Protein AF-A0A9D9I3M5-F1 (afdb_monomer)

InterPro domains:
  IPR011467 Protein of unknown function DUF1573 [PF07610] (240-320)
  IPR013783 Immunoglobulin-like fold [G3DSA:2.60.40.10] (225-325)

Radius of gyration: 21.89 Å; Cα contacts (8 Å, |Δi|>4): 606; chains: 1; bounding box: 49×35×59 Å

Secondary structure (DSSP, 8-state):
--EEEES--HHHHHHHHHHHT--EEEEEE-TT--HHHHIIIIIGGGTTS--EEEEEETTSTTTTHHHHHHT---S-EEEEE-TTS-EEEEEES-SHHHHHHHHHHH-TT--S---TTTTHHHH----TTSS-HHHHHHHHHHHHH-SSS-HHHHHHHHHHHHHHH--HHHHHHHHHHHTTTS-HHHHHHHHHHHHHHHHTSSS-HHHHHHHHHHHHHHHTGGG---SEEEEEEES-SEE-TT-EEEEEEEEEE-SSS-EEEEEEEES-TTEEESSTT-----EE-TT-EEEEEEEEE--SSSEEEEEEEEEESSSS-EEEEEEEEEE--

Nearest PDB structures (foldseek):
  7s64-assembly1_A  TM=7.547E-01  e=1.152E-03  Xenopus laevis
  3s3j-assembly1_A  TM=7.053E-01  e=6.829E-02  Homo sapiens
  2q3z-assembly1_A  TM=6.304E-01  e=5.733E-02  Homo sapiens
  6a8p-assembly2_B  TM=5.711E-01  e=5.102E-02  Homo sapiens
  6a8p-assembly3_C  TM=5.949E-01  e=1.089E-01  Homo sapiens

Structure (mmCIF, N/CA/C/O backbone):
data_AF-A0A9D9I3M5-F1
#
_entry.id   AF-A0A9D9I3M5-F1
#
loop_
_atom_site.group_PDB
_atom_site.id
_atom_site.type_symbol
_atom_site.label_atom_id
_atom_site.label_alt_id
_atom_site.label_comp_id
_atom_site.label_asym_id
_atom_site.label_entity_id
_atom_site.label_seq_id
_atom_site.pdbx_PDB_ins_code
_atom_site.Cartn_x
_atom_site.Cartn_y
_atom_site.Cartn_z
_atom_site.occupancy
_atom_site.B_iso_or_equiv
_atom_site.auth_seq_id
_atom_site.auth_comp_id
_atom_site.auth_asym_id
_atom_site.auth_atom_id
_atom_site.pdbx_PDB_model_num
ATOM 1 N N . MET A 1 1 ? -22.581 6.670 22.078 1.00 60.66 1 MET A N 1
ATOM 2 C CA . MET A 1 1 ? -23.106 7.119 20.772 1.00 60.66 1 MET A CA 1
ATOM 3 C C . MET A 1 1 ? -22.017 6.862 19.749 1.00 60.66 1 MET A C 1
ATOM 5 O O . MET A 1 1 ? -20.891 7.259 20.017 1.00 60.66 1 MET A O 1
ATOM 9 N N . ASN A 1 2 ? -22.321 6.156 18.657 1.00 76.88 2 ASN A N 1
ATOM 10 C CA . ASN A 1 2 ? -21.352 5.935 17.582 1.00 76.88 2 ASN A CA 1
ATOM 11 C C . ASN A 1 2 ? -21.178 7.221 16.783 1.00 76.88 2 ASN A C 1
ATOM 13 O O . ASN A 1 2 ? -22.159 7.878 16.436 1.00 76.88 2 ASN A O 1
ATOM 17 N N . VAL A 1 3 ? -19.929 7.583 16.515 1.00 82.00 3 VAL A N 1
ATOM 18 C CA . VAL A 1 3 ? -19.597 8.828 15.825 1.00 82.00 3 VAL A CA 1
ATOM 19 C C . VAL A 1 3 ? -18.853 8.494 14.545 1.00 82.00 3 VAL A C 1
ATOM 21 O O . VAL A 1 3 ? -17.845 7.792 14.571 1.00 82.00 3 VAL A O 1
ATOM 24 N N . LEU A 1 4 ? -19.363 8.997 13.423 1.00 85.12 4 LEU A N 1
ATOM 25 C CA . LEU A 1 4 ? -18.771 8.783 12.110 1.00 85.12 4 LEU A CA 1
ATOM 26 C C . LEU A 1 4 ? -17.795 9.915 11.769 1.00 85.12 4 LEU A C 1
ATOM 28 O O . LEU A 1 4 ? -18.090 11.103 11.948 1.00 85.12 4 LEU A O 1
ATOM 32 N N . ARG A 1 5 ? -16.639 9.524 11.248 1.00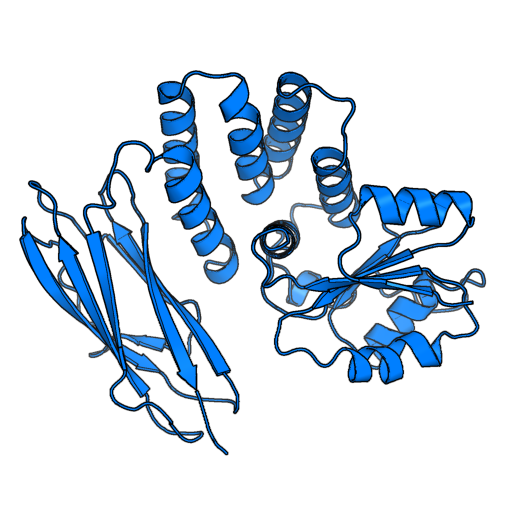 88.62 5 ARG A N 1
ATOM 33 C CA . ARG A 1 5 ? -15.573 10.371 10.719 1.00 88.62 5 ARG A CA 1
ATOM 34 C C . ARG A 1 5 ? -15.175 9.835 9.346 1.00 88.62 5 ARG A C 1
ATOM 36 O O . ARG A 1 5 ? -15.303 8.640 9.084 1.00 88.62 5 ARG A O 1
ATOM 43 N N . ASN A 1 6 ? -14.713 10.725 8.477 1.00 87.69 6 ASN A N 1
ATOM 44 C CA . ASN A 1 6 ? -14.194 10.361 7.164 1.00 87.69 6 ASN A CA 1
ATOM 45 C C . ASN A 1 6 ? -12.845 11.045 6.978 1.00 87.69 6 ASN A C 1
ATOM 47 O O . ASN A 1 6 ? -12.753 12.253 7.199 1.00 87.69 6 ASN A O 1
ATOM 51 N N . GLU A 1 7 ? -11.844 10.283 6.544 1.00 89.56 7 GLU A N 1
ATOM 52 C CA . GLU A 1 7 ? -10.525 10.786 6.144 1.00 89.56 7 GLU A CA 1
ATOM 53 C C . GLU A 1 7 ? -9.795 11.560 7.249 1.00 89.56 7 GLU A C 1
ATOM 55 O O . GLU A 1 7 ? -9.010 12.474 6.998 1.00 89.56 7 GLU A O 1
ATOM 60 N N . VAL A 1 8 ? -10.063 11.206 8.506 1.00 90.75 8 VAL A N 1
ATOM 61 C CA . VAL A 1 8 ? -9.373 11.803 9.644 1.00 90.75 8 VAL A CA 1
ATOM 62 C C . VAL A 1 8 ? -8.017 11.125 9.820 1.00 90.75 8 VAL A C 1
ATOM 64 O O . VAL A 1 8 ? -7.899 9.903 9.726 1.00 90.75 8 VAL A O 1
ATOM 67 N N . SER A 1 9 ? -6.975 11.913 10.097 1.00 89.06 9 SER A N 1
ATOM 68 C CA . SER A 1 9 ? -5.637 11.366 10.335 1.00 89.06 9 SER A CA 1
ATOM 69 C C . SER A 1 9 ? -5.608 10.467 11.574 1.00 89.06 9 SER A C 1
ATOM 71 O O . SER A 1 9 ? -6.326 10.700 12.548 1.00 89.06 9 SER A O 1
ATOM 73 N N . PHE A 1 10 ? -4.719 9.469 11.572 1.00 91.00 10 PHE A N 1
ATOM 74 C CA . PHE A 1 10 ? -4.537 8.564 12.713 1.00 91.00 10 PHE A CA 1
ATOM 75 C C . PHE A 1 10 ? -4.282 9.317 14.030 1.00 91.00 10 PHE A C 1
ATOM 77 O O . PHE A 1 10 ? -4.862 8.988 15.061 1.00 91.00 10 PHE A O 1
ATOM 84 N N . LYS A 1 11 ? -3.469 10.380 13.985 1.00 90.06 11 LYS A N 1
ATOM 85 C CA . LYS A 1 11 ? -3.196 11.228 15.150 1.00 90.06 11 LYS A CA 1
ATOM 86 C C . LYS A 1 11 ? -4.475 11.854 15.705 1.00 90.06 11 LYS A C 1
ATOM 88 O O . LYS A 1 11 ? -4.734 11.754 16.898 1.00 90.06 11 LYS A O 1
ATOM 93 N N . HIS A 1 12 ? -5.279 12.466 14.837 1.00 91.50 12 HIS A N 1
ATOM 94 C CA . HIS A 1 12 ? -6.468 13.194 15.266 1.00 91.50 12 HIS A CA 1
ATOM 95 C C . HIS A 1 12 ? -7.548 12.261 15.816 1.00 91.50 12 HIS A C 1
ATOM 97 O O . HIS A 1 12 ? -8.128 12.559 16.855 1.00 91.50 12 HIS A O 1
ATOM 103 N N . ILE A 1 13 ? -7.787 11.110 15.173 1.00 92.50 13 ILE A N 1
ATOM 104 C CA . ILE A 1 13 ? -8.774 10.150 15.684 1.00 92.50 13 ILE A CA 1
ATOM 105 C C . ILE A 1 13 ? -8.328 9.545 17.022 1.00 92.50 13 ILE A C 1
ATOM 107 O O . ILE A 1 13 ? -9.159 9.372 17.907 1.00 92.50 13 ILE A O 1
ATOM 111 N N . LYS A 1 14 ? -7.021 9.298 17.207 1.00 91.56 14 LYS A N 1
ATOM 112 C CA . LYS A 1 14 ? -6.452 8.827 18.478 1.00 91.56 14 LYS A CA 1
ATOM 113 C C . LYS A 1 14 ? -6.609 9.869 19.592 1.00 91.56 14 LYS A C 1
ATOM 115 O O . LYS A 1 14 ? -6.994 9.520 20.704 1.00 91.56 14 LYS A O 1
ATOM 120 N N . GLU A 1 15 ? -6.336 11.140 19.301 1.00 91.00 15 GLU A N 1
ATOM 121 C CA . GLU A 1 15 ? -6.531 12.249 20.247 1.00 91.00 15 GLU A CA 1
ATOM 122 C C . GLU A 1 15 ? -8.011 12.415 20.624 1.00 91.00 15 GLU A C 1
ATOM 124 O O . GLU A 1 15 ? -8.336 12.509 21.806 1.00 91.00 15 GLU A O 1
ATOM 129 N N . GLU A 1 16 ? -8.916 12.385 19.641 1.00 91.75 16 GLU A N 1
ATOM 130 C CA . GLU A 1 16 ? -10.363 12.463 19.873 1.00 91.75 16 GLU A CA 1
ATOM 131 C C . GLU A 1 16 ? -10.863 11.282 20.723 1.00 91.75 16 GLU A C 1
ATOM 133 O O . GLU A 1 16 ? -11.611 11.473 21.681 1.00 91.75 16 GLU A O 1
ATOM 138 N N . ALA A 1 17 ? -10.419 10.064 20.404 1.00 90.12 17 ALA A N 1
ATOM 139 C CA . ALA A 1 17 ? -10.756 8.850 21.140 1.00 90.12 17 ALA A CA 1
ATOM 140 C C . ALA A 1 17 ? -10.308 8.914 22.605 1.00 90.12 17 ALA A C 1
ATOM 142 O O . ALA A 1 17 ? -11.092 8.608 23.505 1.00 90.12 17 ALA A O 1
ATOM 143 N N . SER A 1 18 ? -9.077 9.378 22.837 1.00 89.25 18 SER A N 1
ATOM 144 C CA . SER A 1 18 ? -8.511 9.547 24.176 1.00 89.25 18 SER A CA 1
ATOM 145 C C . SER A 1 18 ? -9.294 10.578 24.997 1.00 89.25 18 SER A C 1
ATOM 147 O O . SER A 1 18 ? -9.664 10.299 26.136 1.00 89.25 18 SER A O 1
ATOM 149 N N . LEU A 1 19 ? -9.635 11.731 24.405 1.00 88.81 19 LEU A N 1
ATOM 150 C CA . LEU A 1 19 ? -10.455 12.763 25.057 1.00 88.81 19 LEU A CA 1
ATOM 151 C C . LEU A 1 19 ? -11.861 12.260 25.413 1.00 88.81 19 LEU A C 1
ATOM 153 O O . LEU A 1 19 ? -12.412 12.645 26.443 1.00 88.81 19 LEU A O 1
ATOM 157 N N . ASN A 1 20 ? -12.427 11.390 24.577 1.00 86.69 20 ASN A N 1
ATOM 158 C CA . ASN A 1 20 ? -13.759 10.823 24.773 1.00 86.69 20 ASN A CA 1
ATOM 159 C C . ASN A 1 20 ? -13.769 9.561 25.654 1.00 86.69 20 ASN A C 1
ATOM 161 O O . ASN A 1 20 ? -14.849 9.073 25.992 1.00 86.69 20 ASN A O 1
ATOM 165 N N . GLY A 1 21 ? -12.601 9.015 26.014 1.00 85.62 21 GLY A N 1
ATOM 166 C CA . GLY A 1 21 ? -12.484 7.755 26.753 1.00 85.62 21 GLY A CA 1
ATOM 167 C C . GLY A 1 21 ? -13.105 6.560 26.020 1.00 85.62 21 GLY A C 1
ATOM 168 O O . GLY A 1 21 ? -13.646 5.659 26.661 1.00 85.62 21 GLY A O 1
ATOM 169 N N . SER A 1 22 ? -13.082 6.565 24.686 1.00 85.94 22 SER A N 1
ATOM 170 C CA . SER A 1 22 ? -13.728 5.555 23.839 1.00 85.94 22 SER A CA 1
ATOM 171 C C . SER A 1 22 ? -12.721 4.878 22.919 1.00 85.94 22 SER A C 1
ATOM 173 O O . SER A 1 22 ? -11.845 5.555 22.389 1.00 85.94 22 SER A O 1
ATOM 175 N N . GLY A 1 23 ? -12.895 3.584 22.643 1.00 90.88 23 GLY A N 1
ATOM 176 C CA . GLY A 1 23 ? -12.178 2.926 21.548 1.00 90.88 23 GLY A CA 1
ATOM 177 C C . GLY A 1 23 ? -12.566 3.498 20.181 1.00 90.88 23 GLY A C 1
ATOM 178 O O . GLY A 1 23 ? -13.610 4.147 20.022 1.00 90.88 23 GLY A O 1
ATOM 179 N N . TYR A 1 24 ? -11.742 3.244 19.170 1.00 94.69 24 TYR A N 1
ATOM 180 C CA . TYR A 1 24 ? -11.963 3.740 17.811 1.00 94.69 24 TYR A CA 1
ATOM 181 C C . TYR A 1 24 ? -11.598 2.703 16.753 1.00 94.69 24 TYR A C 1
ATOM 183 O O . TYR A 1 24 ? -10.780 1.818 16.969 1.00 94.69 24 TYR A O 1
ATOM 191 N N . CYS A 1 25 ? -12.218 2.821 15.585 1.00 95.88 25 CYS A N 1
ATOM 192 C CA . CYS A 1 25 ? -11.990 1.966 14.433 1.00 95.88 25 CYS A CA 1
ATOM 193 C C . CYS A 1 25 ? -11.520 2.804 13.245 1.00 95.88 25 CYS A C 1
ATOM 195 O O . CYS A 1 25 ? -12.105 3.846 12.944 1.00 95.88 25 CYS A O 1
ATOM 197 N N . ILE A 1 26 ? -10.517 2.310 12.523 1.00 97.19 26 ILE A N 1
ATOM 198 C CA . ILE A 1 26 ? -10.165 2.782 11.182 1.00 97.19 26 ILE A CA 1
ATOM 199 C C . ILE A 1 26 ? -10.663 1.741 10.187 1.00 97.19 26 ILE A C 1
ATOM 201 O O . ILE A 1 26 ? -10.209 0.599 10.199 1.00 97.19 26 ILE A O 1
ATOM 205 N N . VAL A 1 27 ? -11.610 2.138 9.344 1.00 97.25 27 VAL A N 1
ATOM 206 C CA . VAL A 1 27 ? -12.227 1.294 8.322 1.00 97.25 27 VAL A CA 1
ATOM 207 C C . VAL A 1 27 ? -11.656 1.690 6.966 1.00 97.25 27 VAL A C 1
ATOM 209 O O . VAL A 1 27 ? -11.942 2.768 6.451 1.00 97.25 27 VAL A O 1
ATOM 212 N N . LEU A 1 28 ? -10.830 0.817 6.406 1.00 96.62 28 LEU A N 1
ATOM 213 C CA . LEU A 1 28 ? -10.182 0.983 5.114 1.00 96.62 28 LEU A CA 1
ATOM 214 C C . LEU A 1 28 ? -11.102 0.464 4.010 1.00 96.62 28 LEU A C 1
ATOM 216 O O . LEU A 1 28 ? -11.479 -0.709 4.030 1.00 96.62 28 LEU A O 1
ATOM 220 N N . VAL A 1 29 ? -11.449 1.326 3.058 1.00 95.06 29 VAL A N 1
ATOM 221 C CA . VAL A 1 29 ? -12.371 1.037 1.945 1.00 95.06 29 VAL A CA 1
ATOM 222 C C . VAL A 1 29 ? -11.773 1.491 0.616 1.00 95.06 29 VAL A C 1
ATOM 224 O O . VAL A 1 29 ? -10.937 2.389 0.602 1.00 95.06 29 VAL A O 1
ATOM 227 N N . ASP A 1 30 ? -12.174 0.875 -0.491 1.00 90.50 30 ASP A N 1
ATOM 228 C CA . ASP A 1 30 ? -11.840 1.348 -1.843 1.00 90.50 30 ASP A CA 1
ATOM 229 C C . ASP A 1 30 ? -12.938 2.276 -2.404 1.00 90.50 30 ASP A C 1
ATOM 231 O O . ASP A 1 30 ? -13.968 2.495 -1.756 1.00 90.50 30 ASP A O 1
ATOM 235 N N . ASP A 1 31 ? -12.699 2.865 -3.580 1.00 85.06 31 ASP A N 1
ATOM 236 C CA . ASP A 1 31 ? -13.630 3.783 -4.257 1.00 85.06 31 ASP A CA 1
ATOM 237 C C . ASP A 1 31 ? -14.979 3.132 -4.608 1.00 85.06 31 ASP A C 1
ATOM 239 O O . ASP A 1 31 ? -15.998 3.825 -4.698 1.00 85.06 31 ASP A O 1
ATOM 243 N N . ASP A 1 32 ? -14.992 1.816 -4.820 1.00 83.69 32 ASP A N 1
ATOM 244 C CA . ASP A 1 32 ? -16.162 1.067 -5.277 1.00 83.69 32 ASP A CA 1
ATOM 245 C C . ASP A 1 32 ? -16.971 0.473 -4.105 1.00 83.69 32 ASP A C 1
ATOM 247 O O . ASP A 1 32 ? -18.058 -0.084 -4.302 1.00 83.69 32 ASP A O 1
ATOM 251 N N . TYR A 1 33 ? -16.481 0.607 -2.870 1.00 86.19 33 TYR A N 1
ATOM 252 C CA . TYR A 1 33 ? -17.089 -0.007 -1.700 1.00 86.19 33 TYR A CA 1
ATOM 253 C C . TYR A 1 33 ? -18.302 0.771 -1.158 1.00 86.19 33 TYR A C 1
ATOM 255 O O . TYR A 1 33 ? -18.235 1.957 -0.821 1.00 86.19 33 TYR A O 1
ATOM 263 N N . ASP A 1 34 ? -19.425 0.071 -0.965 1.00 87.62 34 ASP A N 1
ATOM 264 C CA . ASP A 1 34 ? -20.637 0.652 -0.382 1.00 87.62 34 ASP A CA 1
ATOM 265 C C . ASP A 1 34 ? -20.509 0.847 1.144 1.00 87.62 34 ASP A C 1
ATOM 267 O O . ASP A 1 34 ? -20.719 -0.057 1.960 1.00 87.62 34 ASP A O 1
ATOM 271 N N . ILE A 1 35 ? -20.220 2.085 1.547 1.00 89.88 35 ILE A N 1
ATOM 272 C CA . ILE A 1 35 ? -20.139 2.491 2.957 1.00 89.88 35 ILE A CA 1
ATOM 273 C C . ILE A 1 35 ? -21.475 2.281 3.695 1.00 89.88 35 ILE A C 1
ATOM 275 O O . ILE A 1 35 ? -21.472 1.976 4.891 1.00 89.88 35 ILE A O 1
ATOM 279 N N . GLN A 1 36 ? -22.625 2.434 3.026 1.00 90.19 36 GLN A N 1
ATOM 280 C CA . GLN A 1 36 ? -23.934 2.228 3.662 1.00 90.19 36 GLN A CA 1
ATOM 281 C C . GLN A 1 36 ? -24.164 0.752 3.974 1.00 90.19 36 GLN A C 1
ATOM 283 O O . GLN A 1 36 ? -24.679 0.416 5.044 1.00 90.19 36 GLN A O 1
ATOM 288 N N . TYR A 1 37 ? -23.697 -0.136 3.096 1.00 90.69 37 TYR A N 1
ATOM 289 C CA . TYR A 1 37 ? -23.695 -1.565 3.370 1.00 90.69 37 TYR A CA 1
ATOM 290 C C . TYR A 1 37 ? -22.909 -1.882 4.650 1.00 90.69 37 TYR A C 1
ATOM 292 O O . TYR A 1 37 ? -23.446 -2.536 5.545 1.00 90.69 37 TYR A O 1
ATOM 300 N N . TYR A 1 38 ? -21.695 -1.347 4.811 1.00 93.44 38 TYR A N 1
ATOM 301 C CA . TYR A 1 38 ? -20.908 -1.555 6.035 1.00 93.44 38 TYR A CA 1
ATOM 302 C C . TYR A 1 38 ? -21.595 -1.006 7.285 1.00 93.44 38 TYR A C 1
ATOM 304 O O . TYR A 1 38 ? -21.653 -1.702 8.301 1.00 93.44 38 TYR A O 1
ATOM 312 N N . LYS A 1 39 ? -22.161 0.206 7.216 1.00 92.31 39 LYS A N 1
ATOM 313 C CA . LYS A 1 39 ? -22.920 0.800 8.330 1.00 92.31 39 LYS A CA 1
ATOM 314 C C . LYS A 1 39 ? -24.042 -0.124 8.796 1.00 92.31 39 LYS A C 1
ATOM 316 O O . LYS A 1 39 ? -24.042 -0.526 9.957 1.00 92.31 39 LYS A O 1
ATOM 321 N N . SER A 1 40 ? -24.887 -0.572 7.867 1.00 91.12 40 SER A N 1
ATOM 322 C CA . SER A 1 40 ? -26.017 -1.459 8.174 1.00 91.12 40 SER A CA 1
ATOM 323 C C . SER A 1 40 ? -25.597 -2.827 8.724 1.00 91.12 40 SER A C 1
ATOM 325 O O . SER A 1 40 ? -26.300 -3.438 9.532 1.00 91.12 40 SER A O 1
ATOM 327 N N . LYS A 1 41 ? -24.448 -3.352 8.279 1.00 90.69 41 LYS A N 1
ATOM 328 C CA . LYS A 1 41 ? -23.976 -4.684 8.672 1.00 90.69 41 LYS A CA 1
ATOM 329 C C . LYS A 1 41 ? -23.211 -4.688 9.983 1.00 90.69 41 LYS A C 1
ATOM 331 O O . LYS A 1 41 ? -23.297 -5.693 10.687 1.00 90.69 41 LYS A O 1
ATOM 336 N N . ILE A 1 42 ? -22.482 -3.615 10.281 1.00 91.00 42 ILE A N 1
ATOM 337 C CA . ILE A 1 42 ? -21.533 -3.550 11.393 1.00 91.00 42 ILE A CA 1
ATOM 338 C C . ILE A 1 42 ? -21.936 -2.476 12.400 1.00 91.00 42 ILE A C 1
ATOM 340 O O . ILE A 1 42 ? -22.160 -2.798 13.561 1.00 91.00 42 ILE A O 1
ATOM 344 N N . ILE A 1 43 ? -22.034 -1.214 11.984 1.00 91.19 43 ILE A N 1
ATOM 345 C CA . ILE A 1 43 ? -22.167 -0.081 12.915 1.00 91.19 43 ILE A CA 1
ATOM 346 C C . ILE A 1 43 ? -23.537 -0.081 13.596 1.00 91.19 43 ILE A C 1
ATOM 348 O O . ILE A 1 43 ? -23.599 0.008 14.822 1.00 91.19 43 ILE A O 1
ATOM 352 N N . ASP A 1 44 ? -24.612 -0.260 12.830 1.00 89.50 44 ASP A N 1
ATOM 353 C CA . ASP A 1 44 ? -25.989 -0.213 13.344 1.00 89.50 44 ASP A CA 1
ATOM 354 C C . ASP A 1 44 ? -26.271 -1.389 14.294 1.00 89.50 44 ASP A C 1
ATOM 356 O O . ASP A 1 44 ? -26.990 -1.271 15.283 1.00 89.50 44 ASP A O 1
ATOM 360 N N . LYS A 1 45 ? -25.621 -2.536 14.063 1.00 84.50 45 LYS A N 1
ATOM 361 C CA . LYS A 1 45 ? -25.689 -3.686 14.981 1.00 84.50 45 LYS A CA 1
ATOM 362 C C . LYS A 1 45 ? -24.953 -3.455 16.299 1.00 84.50 45 LYS A C 1
ATOM 364 O O . LYS A 1 45 ? -25.181 -4.185 17.257 1.00 84.50 45 LYS A O 1
ATOM 369 N N . ASN A 1 46 ? -24.079 -2.454 16.344 1.00 80.06 46 ASN A N 1
ATOM 370 C CA . ASN A 1 46 ? -23.216 -2.135 17.471 1.00 80.06 46 ASN A CA 1
ATOM 371 C C . ASN A 1 46 ? -23.555 -0.776 18.110 1.00 80.06 46 ASN A C 1
ATOM 373 O O . ASN A 1 46 ? -22.716 -0.194 18.794 1.00 80.06 46 ASN A O 1
ATOM 377 N N . GLU A 1 47 ? -24.777 -0.256 17.940 1.00 78.69 47 GLU A N 1
ATOM 378 C CA . GLU A 1 47 ? -25.213 1.019 18.546 1.00 78.69 47 GLU A CA 1
ATOM 379 C C . GLU A 1 47 ? -25.041 1.072 20.075 1.00 78.69 47 GLU A C 1
ATOM 381 O O . GLU A 1 47 ? -24.800 2.142 20.643 1.00 78.69 47 GLU A O 1
ATOM 386 N N . GLY A 1 48 ? -25.120 -0.084 20.744 1.00 75.88 48 GLY A N 1
ATOM 387 C CA . GLY A 1 48 ? -24.945 -0.215 22.192 1.00 75.88 48 GLY A CA 1
ATOM 388 C C . GLY A 1 48 ? -23.497 -0.133 22.693 1.00 75.88 48 GLY A C 1
ATOM 389 O O . GLY A 1 48 ? -23.300 -0.030 23.902 1.00 75.88 48 GLY A O 1
ATOM 390 N N . ASN A 1 49 ? -22.498 -0.161 21.804 1.00 80.06 49 ASN A N 1
ATOM 391 C CA . ASN A 1 49 ? -21.073 -0.106 22.144 1.00 80.06 49 ASN A CA 1
ATOM 392 C C . ASN A 1 49 ? -20.466 1.195 21.581 1.00 80.06 49 ASN A C 1
ATOM 394 O O . ASN A 1 49 ? -20.137 1.237 20.398 1.00 80.06 49 ASN A O 1
ATOM 398 N N . PRO A 1 50 ? -20.340 2.273 22.383 1.00 80.94 50 PRO A N 1
ATOM 399 C CA . PRO A 1 50 ? -19.817 3.551 21.903 1.00 80.94 50 PRO A CA 1
ATOM 400 C C . PRO A 1 50 ? -18.405 3.428 21.314 1.00 80.94 50 PRO A C 1
ATOM 402 O O . PRO A 1 50 ? -17.464 3.096 22.030 1.00 80.94 50 PRO A O 1
ATOM 405 N N . CYS A 1 51 ? -18.261 3.744 20.028 1.00 89.62 51 CYS A N 1
ATOM 406 C CA . CYS A 1 51 ? -16.985 3.735 19.318 1.00 89.62 51 CYS A CA 1
ATOM 407 C C . CYS A 1 51 ? -16.931 4.864 18.272 1.00 89.62 51 CYS A C 1
ATOM 409 O O . CYS A 1 51 ? -17.954 5.234 17.678 1.00 89.62 51 CYS A O 1
ATOM 411 N N . LEU A 1 52 ? -15.740 5.424 18.044 1.00 93.56 52 LEU A N 1
ATOM 412 C CA . LEU A 1 52 ? -15.497 6.332 16.919 1.00 93.56 52 LEU A CA 1
ATOM 413 C C . LEU A 1 52 ? -15.157 5.516 15.667 1.00 93.56 52 LEU A C 1
ATOM 415 O O . LEU A 1 52 ? -14.282 4.660 15.711 1.00 93.56 52 LEU A O 1
ATOM 419 N N . TRP A 1 53 ? -15.799 5.799 14.538 1.00 95.00 53 TRP A N 1
ATOM 420 C CA . TRP A 1 53 ? -15.563 5.094 13.276 1.00 95.00 53 TRP A CA 1
ATOM 421 C C . TRP A 1 53 ? -15.001 6.058 12.240 1.00 95.00 53 TRP A C 1
ATOM 423 O O . TRP A 1 53 ? -15.697 6.980 11.820 1.00 95.00 53 TRP A O 1
ATOM 433 N N . ASN A 1 54 ? -13.763 5.836 11.811 1.00 96.12 54 ASN A N 1
ATOM 434 C CA . ASN A 1 54 ? -13.094 6.625 10.787 1.00 96.12 54 ASN A CA 1
ATOM 435 C C . ASN A 1 54 ? -12.980 5.830 9.486 1.00 96.12 54 ASN A C 1
ATOM 437 O O . ASN A 1 54 ? -12.211 4.875 9.416 1.00 96.12 54 ASN A O 1
ATOM 441 N N . PHE A 1 55 ? -13.731 6.224 8.460 1.00 96.81 55 PHE A N 1
ATOM 442 C CA . PHE A 1 55 ? -13.616 5.637 7.127 1.00 96.81 55 PHE A CA 1
ATOM 443 C C . PHE A 1 55 ? -12.488 6.314 6.353 1.00 96.81 55 PHE A C 1
ATOM 445 O O . PHE A 1 55 ? -12.450 7.540 6.260 1.00 96.81 55 PHE A O 1
ATOM 452 N N . VAL A 1 56 ? -11.583 5.514 5.799 1.00 96.00 56 VAL A N 1
ATOM 453 C CA . VAL A 1 56 ? -10.426 5.971 5.028 1.00 96.00 56 VAL A CA 1
ATOM 454 C C . VAL A 1 56 ? -10.440 5.267 3.683 1.00 96.00 56 VAL A C 1
ATOM 456 O O . VAL A 1 56 ? -10.379 4.038 3.612 1.00 96.00 56 VAL A O 1
ATOM 459 N N . ASN A 1 57 ? -10.513 6.050 2.615 1.00 93.38 57 ASN A N 1
ATOM 460 C CA . ASN A 1 57 ? -10.441 5.535 1.265 1.00 93.38 57 ASN A CA 1
ATOM 461 C C . ASN A 1 57 ? -8.977 5.294 0.873 1.00 93.38 57 ASN A C 1
ATOM 463 O O . ASN A 1 57 ? -8.183 6.233 0.785 1.00 93.38 57 ASN A O 1
ATOM 467 N N . VAL A 1 58 ? -8.627 4.031 0.630 1.00 92.00 58 VAL A N 1
ATOM 468 C CA . VAL A 1 58 ? -7.258 3.587 0.338 1.00 92.00 58 VAL A CA 1
ATOM 469 C C . VAL A 1 58 ? -6.873 3.669 -1.143 1.00 92.00 58 VAL A C 1
ATOM 471 O O . VAL A 1 58 ? -5.732 3.357 -1.484 1.00 92.00 58 VAL A O 1
ATOM 474 N N . ASP A 1 59 ? -7.778 4.093 -2.026 1.00 88.31 59 ASP A N 1
ATOM 475 C CA . ASP A 1 59 ? -7.454 4.431 -3.421 1.00 88.31 59 ASP A CA 1
ATOM 476 C C . ASP A 1 59 ? -6.956 5.870 -3.574 1.00 88.31 59 ASP A C 1
ATOM 478 O O . ASP A 1 59 ? -6.340 6.221 -4.584 1.00 88.31 59 ASP A O 1
ATOM 482 N N . ARG A 1 60 ? -7.141 6.701 -2.543 1.00 86.62 60 ARG A N 1
ATOM 483 C CA . ARG A 1 60 ? -6.580 8.050 -2.520 1.00 86.62 60 ARG A CA 1
ATOM 484 C C . ARG A 1 60 ? -5.057 8.017 -2.348 1.00 86.62 60 ARG A C 1
ATOM 486 O O . ARG A 1 60 ? -4.568 7.308 -1.460 1.00 86.62 60 ARG A O 1
ATOM 493 N N . PRO A 1 61 ? -4.288 8.807 -3.126 1.00 83.19 61 PRO A N 1
ATOM 494 C CA . PRO A 1 61 ? -2.825 8.804 -3.062 1.00 83.19 61 PRO A CA 1
ATOM 495 C C . PRO A 1 61 ? -2.243 9.017 -1.657 1.00 83.19 61 PRO A C 1
ATOM 497 O O . PRO A 1 61 ? -1.234 8.406 -1.310 1.00 83.19 61 PRO A O 1
ATOM 500 N N . GLU A 1 62 ? -2.877 9.849 -0.832 1.00 85.38 62 GLU A N 1
ATOM 501 C CA . GLU A 1 62 ? -2.464 10.148 0.544 1.00 85.38 62 GLU A CA 1
ATOM 502 C C . GLU A 1 62 ? -2.630 8.975 1.525 1.00 85.38 62 GLU A C 1
ATOM 504 O O . GLU A 1 62 ? -1.962 8.943 2.560 1.00 85.38 62 GLU A O 1
ATOM 509 N N . ASN A 1 63 ? -3.472 7.995 1.190 1.00 90.44 63 ASN A N 1
ATOM 510 C CA . ASN A 1 63 ? -3.820 6.849 2.037 1.00 90.44 63 ASN A CA 1
ATOM 511 C C . ASN A 1 63 ? -3.320 5.516 1.476 1.00 90.44 63 ASN A C 1
ATOM 513 O O . ASN A 1 63 ? -3.387 4.489 2.149 1.00 90.44 63 ASN A O 1
ATOM 517 N N . TYR A 1 64 ? -2.798 5.522 0.253 1.00 86.88 64 TYR A N 1
ATOM 518 C CA . TYR A 1 64 ? -2.357 4.330 -0.466 1.00 86.88 64 TYR A CA 1
ATOM 519 C C . TYR A 1 64 ? -1.345 3.485 0.326 1.00 86.88 64 TYR A C 1
ATOM 521 O O . TYR A 1 64 ? -1.320 2.258 0.234 1.00 86.88 64 TYR A O 1
ATOM 529 N N . TRP A 1 65 ? -0.560 4.134 1.191 1.00 91.50 65 TRP A N 1
ATOM 530 C CA . TRP A 1 65 ? 0.411 3.480 2.062 1.00 91.50 65 TRP A CA 1
ATOM 531 C C . TRP A 1 65 ? -0.202 2.486 3.059 1.00 91.50 65 TRP A C 1
ATOM 533 O O . TRP A 1 65 ? 0.508 1.577 3.486 1.00 91.50 65 TRP A O 1
ATOM 543 N N . TYR A 1 66 ? -1.496 2.583 3.391 1.00 93.81 66 TYR A N 1
ATOM 544 C CA . TYR A 1 66 ? -2.173 1.565 4.203 1.00 93.81 66 TYR A CA 1
ATOM 545 C C . TYR A 1 66 ? -2.151 0.190 3.528 1.00 93.81 66 TYR A C 1
ATOM 547 O O . TYR A 1 66 ? -1.981 -0.820 4.210 1.00 93.81 66 TYR A O 1
ATOM 555 N N . LYS A 1 67 ? -2.257 0.140 2.194 1.00 91.75 67 LYS A N 1
ATOM 556 C CA . LYS A 1 67 ? -2.208 -1.113 1.426 1.00 91.75 67 LYS A CA 1
ATOM 557 C C . LYS A 1 67 ? -0.837 -1.773 1.513 1.00 91.75 67 LYS A C 1
ATOM 559 O O . LYS A 1 67 ? -0.739 -2.983 1.693 1.00 91.75 67 LYS A O 1
ATOM 564 N N . TRP A 1 68 ? 0.228 -0.973 1.465 1.00 92.56 68 TRP A N 1
ATOM 565 C CA . TRP A 1 68 ? 1.596 -1.462 1.651 1.00 92.56 68 TRP A CA 1
ATOM 566 C C . TRP A 1 68 ? 1.869 -1.884 3.093 1.00 92.56 68 TRP A C 1
ATOM 568 O O . TRP A 1 68 ? 2.513 -2.910 3.314 1.00 92.56 68 TRP A O 1
ATOM 578 N N . LEU A 1 69 ? 1.358 -1.130 4.072 1.00 93.88 69 LEU A N 1
ATOM 579 C CA . LEU A 1 69 ? 1.480 -1.469 5.487 1.00 93.88 69 LEU A CA 1
ATOM 580 C C . LEU A 1 69 ? 0.810 -2.810 5.794 1.00 93.88 69 LEU A C 1
ATOM 582 O O . LEU A 1 69 ? 1.453 -3.681 6.366 1.00 93.88 69 LEU A O 1
ATOM 586 N N . LEU A 1 70 ? -0.447 -2.985 5.378 1.00 92.44 70 LEU A N 1
ATOM 587 C CA . LEU A 1 70 ? -1.228 -4.196 5.641 1.00 92.44 70 LEU A CA 1
ATOM 588 C C . LEU A 1 70 ? -0.950 -5.341 4.665 1.00 92.44 70 LEU A C 1
ATOM 590 O O . LEU A 1 70 ? -1.476 -6.434 4.857 1.00 92.44 70 LEU A O 1
ATOM 594 N N . GLY A 1 71 ? -0.161 -5.113 3.616 1.00 90.19 71 GLY A N 1
ATOM 595 C CA . GLY A 1 71 ? 0.159 -6.154 2.648 1.00 90.19 71 GLY A CA 1
ATOM 596 C C . GLY A 1 71 ? -1.062 -6.587 1.832 1.00 90.19 71 GLY A C 1
ATOM 597 O O . GLY A 1 71 ? -1.270 -7.779 1.674 1.00 90.19 71 GLY A O 1
ATOM 598 N N . THR A 1 72 ? -1.947 -5.679 1.411 1.00 87.00 72 THR A N 1
ATOM 599 C CA . THR A 1 72 ? -3.197 -6.085 0.745 1.00 87.00 72 THR A CA 1
ATOM 600 C C . THR A 1 72 ? -3.857 -4.987 -0.084 1.00 87.00 72 THR A C 1
ATOM 602 O O . THR A 1 72 ? -3.829 -3.813 0.277 1.00 87.00 72 THR A O 1
ATOM 605 N N . TRP A 1 73 ? -4.517 -5.395 -1.171 1.00 84.75 73 TRP A N 1
ATOM 606 C CA . TRP A 1 73 ? -5.419 -4.559 -1.984 1.00 84.75 73 TRP A CA 1
ATOM 607 C C . TRP A 1 73 ? -6.887 -4.798 -1.685 1.00 84.75 73 TRP A C 1
ATOM 609 O O . TRP A 1 73 ? -7.744 -4.127 -2.252 1.00 84.75 73 TRP A O 1
ATOM 619 N N . LYS A 1 74 ? -7.189 -5.797 -0.857 1.00 86.19 74 LYS A N 1
ATOM 620 C CA . LYS A 1 74 ? -8.564 -6.183 -0.585 1.00 86.19 74 LYS A CA 1
ATOM 621 C C . LYS A 1 74 ? -9.171 -5.197 0.401 1.00 86.19 74 LYS A C 1
ATOM 623 O O . LYS A 1 74 ? -8.521 -4.791 1.360 1.00 86.19 74 LYS A O 1
ATOM 628 N N . SER A 1 75 ? -10.437 -4.875 0.192 1.00 88.81 75 SER A N 1
ATOM 629 C CA . SER A 1 75 ? -11.238 -4.069 1.103 1.00 88.81 75 SER A CA 1
ATOM 630 C C . SER A 1 75 ? -12.527 -4.831 1.473 1.00 88.81 75 SER A C 1
ATOM 632 O O . SER A 1 75 ? -12.935 -5.750 0.752 1.00 88.81 75 SER A O 1
ATOM 634 N N . PRO A 1 76 ? -13.169 -4.519 2.611 1.00 94.44 76 PRO A N 1
ATOM 635 C CA . PRO A 1 76 ? -12.719 -3.601 3.648 1.00 94.44 76 PRO A CA 1
ATOM 636 C C . PRO A 1 76 ? -11.832 -4.290 4.697 1.00 94.44 76 PRO A C 1
ATOM 638 O O . PRO A 1 76 ? -11.991 -5.482 4.983 1.00 94.44 76 PRO A O 1
ATOM 641 N N . PHE A 1 77 ? -10.956 -3.512 5.329 1.00 95.25 77 PHE A N 1
ATOM 642 C CA . PHE A 1 77 ? -10.273 -3.893 6.569 1.00 95.25 77 PHE A CA 1
ATOM 643 C C . PHE A 1 77 ? -10.654 -2.938 7.692 1.00 95.25 77 PHE A C 1
ATOM 645 O O . PHE A 1 77 ? -10.698 -1.729 7.489 1.00 95.25 77 PHE A O 1
ATOM 652 N N . THR A 1 78 ? -10.860 -3.473 8.888 1.00 96.00 78 THR A N 1
ATOM 653 C CA . THR A 1 78 ? -11.165 -2.688 10.084 1.00 96.00 78 THR A CA 1
ATOM 654 C C . THR A 1 78 ? -10.067 -2.894 11.110 1.00 96.00 78 THR A C 1
ATOM 656 O O . THR A 1 78 ? -9.924 -3.993 11.642 1.00 96.00 78 THR A O 1
ATOM 659 N N . ILE A 1 79 ? -9.304 -1.839 11.391 1.00 96.19 79 ILE A N 1
ATOM 660 C CA . ILE A 1 79 ? -8.309 -1.803 12.465 1.00 96.19 79 ILE A CA 1
ATOM 661 C C . ILE A 1 79 ? -8.993 -1.222 13.699 1.00 96.19 79 ILE A C 1
ATOM 663 O O . ILE A 1 79 ? -9.494 -0.097 13.657 1.00 96.19 79 ILE A O 1
ATOM 667 N N . ILE A 1 80 ? -9.043 -1.998 14.774 1.00 94.69 80 ILE A N 1
ATOM 668 C CA . ILE A 1 80 ? -9.766 -1.673 16.001 1.00 94.69 80 ILE A CA 1
ATOM 669 C C . ILE A 1 80 ? -8.757 -1.325 17.080 1.00 94.69 80 ILE A C 1
ATOM 671 O O . ILE A 1 80 ? -7.812 -2.080 17.312 1.00 94.69 80 ILE A O 1
ATOM 675 N N . PHE A 1 81 ? -8.993 -0.203 17.745 1.00 94.00 81 PHE A N 1
ATOM 676 C CA . PHE A 1 81 ? -8.159 0.308 18.813 1.00 94.00 81 PHE A CA 1
ATOM 677 C C . PHE A 1 81 ? -8.954 0.446 20.107 1.00 94.00 81 PHE A C 1
ATOM 679 O O . PHE A 1 81 ? -10.129 0.838 20.090 1.00 94.00 81 PHE A O 1
ATOM 686 N N . ASP A 1 82 ? -8.296 0.168 21.226 1.00 90.19 82 ASP A N 1
ATOM 687 C CA . ASP A 1 82 ? -8.827 0.476 22.549 1.00 90.19 82 ASP A CA 1
ATOM 688 C C . ASP A 1 82 ? -8.783 1.993 22.845 1.00 90.19 82 ASP A C 1
ATOM 690 O O . ASP A 1 82 ? -8.414 2.830 22.012 1.00 90.19 82 ASP A O 1
ATOM 694 N N . ASN A 1 83 ? -9.214 2.361 24.049 1.00 85.56 83 ASN A N 1
ATOM 695 C CA . ASN A 1 83 ? -9.210 3.736 24.550 1.00 85.56 83 ASN A CA 1
ATOM 696 C C . ASN A 1 83 ? -7.799 4.279 24.853 1.00 85.56 83 ASN A C 1
ATOM 698 O O . ASN A 1 83 ? -7.620 5.498 24.872 1.00 85.56 83 ASN A O 1
ATOM 702 N N . ASP A 1 84 ? -6.811 3.404 25.051 1.00 84.88 84 ASP A N 1
ATOM 703 C CA . ASP A 1 84 ? -5.395 3.759 25.220 1.00 84.88 84 ASP A CA 1
ATOM 704 C C . ASP A 1 84 ? -4.671 3.894 23.860 1.00 84.88 84 ASP A C 1
ATOM 706 O O . ASP A 1 84 ? -3.531 4.367 23.759 1.00 84.88 84 ASP A O 1
ATOM 710 N N . GLY A 1 85 ? -5.368 3.537 22.781 1.00 85.25 85 GLY A N 1
ATOM 711 C CA . GLY A 1 85 ? -4.918 3.597 21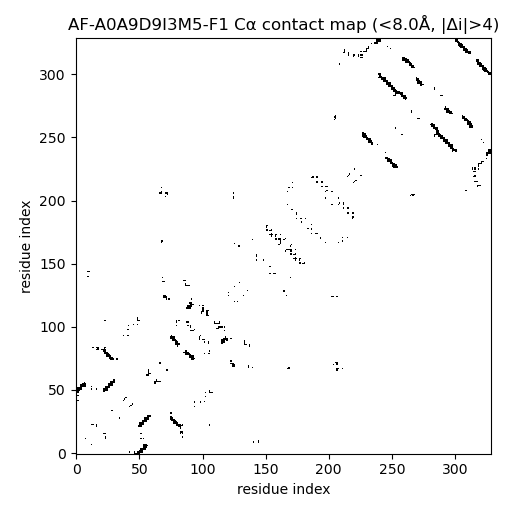.405 1.00 85.25 85 GLY A CA 1
ATOM 712 C C . GLY A 1 85 ? -4.034 2.433 20.980 1.00 85.25 85 GLY A C 1
ATOM 713 O O . GLY A 1 85 ? -3.333 2.595 19.984 1.00 85.25 85 GLY A O 1
ATOM 714 N N . GLN A 1 86 ? -4.053 1.303 21.686 1.00 89.69 86 GLN A N 1
ATOM 715 C CA . GLN A 1 86 ? -3.430 0.047 21.260 1.00 89.69 86 GLN A CA 1
ATOM 716 C C . GLN A 1 86 ? -4.333 -0.696 20.275 1.00 89.69 86 GLN A C 1
ATOM 718 O O . GLN A 1 86 ? -5.550 -0.539 20.309 1.00 89.69 86 GLN A O 1
ATOM 723 N N . ILE A 1 87 ? -3.743 -1.497 19.383 1.00 93.06 87 ILE A N 1
ATOM 724 C CA . ILE A 1 87 ? -4.512 -2.335 18.453 1.00 93.06 87 ILE A CA 1
ATOM 725 C C . ILE A 1 87 ? -5.072 -3.542 19.208 1.00 93.06 87 ILE A C 1
ATOM 727 O O . ILE A 1 87 ? -4.321 -4.344 19.757 1.00 93.06 87 ILE A O 1
ATOM 731 N N . GLU A 1 88 ? -6.392 -3.688 19.175 1.00 90.81 88 GLU A N 1
ATOM 732 C CA . GLU A 1 88 ? -7.113 -4.831 19.741 1.00 90.81 88 GLU A CA 1
ATOM 733 C C . GLU A 1 88 ? -7.345 -5.934 18.705 1.00 90.81 88 GLU A C 1
ATOM 735 O O . GLU A 1 88 ? -7.309 -7.128 19.026 1.00 90.81 88 GLU A O 1
ATOM 740 N N . ASN A 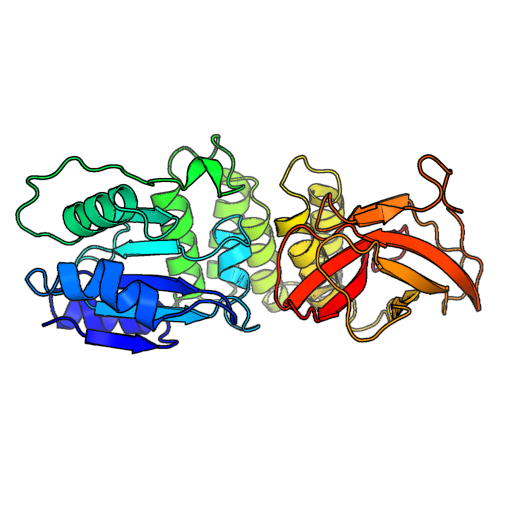1 89 ? -7.634 -5.545 17.457 1.00 91.94 89 ASN A N 1
ATOM 741 C CA . ASN A 1 89 ? -7.975 -6.488 16.397 1.00 91.94 89 ASN A CA 1
ATOM 742 C C . ASN A 1 89 ? -7.864 -5.864 14.996 1.00 91.94 89 ASN A C 1
ATOM 744 O O . ASN A 1 89 ? -8.128 -4.673 14.817 1.00 91.94 89 ASN A O 1
ATOM 748 N N . ILE A 1 90 ? -7.576 -6.687 13.985 1.00 93.88 90 ILE A N 1
ATOM 749 C CA . ILE A 1 90 ? -7.616 -6.320 12.566 1.00 93.88 90 ILE A CA 1
ATOM 750 C C . ILE A 1 90 ? -8.517 -7.299 11.809 1.00 93.88 90 ILE A C 1
ATOM 752 O O . ILE A 1 90 ? -8.184 -8.463 11.604 1.00 93.88 90 ILE A O 1
ATOM 756 N N . VAL A 1 91 ? -9.675 -6.833 11.355 1.00 94.25 91 VAL A N 1
ATOM 757 C CA . VAL A 1 91 ? -10.713 -7.705 10.789 1.00 94.25 91 VAL A CA 1
ATOM 758 C C . VAL A 1 91 ? -10.893 -7.446 9.299 1.00 94.25 91 VAL A C 1
ATOM 760 O O . VAL A 1 91 ? -11.089 -6.307 8.882 1.00 94.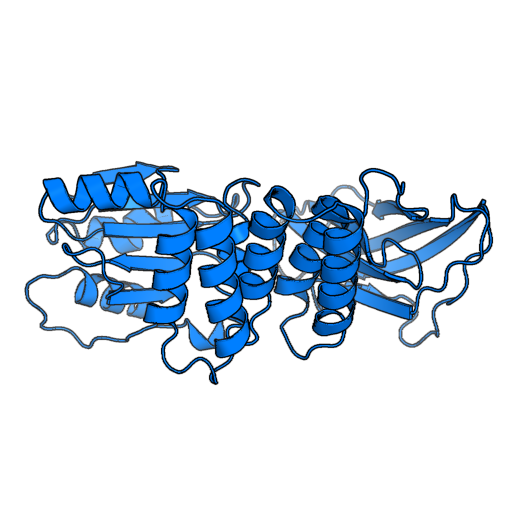25 91 VAL A O 1
ATOM 763 N N . PHE A 1 92 ? -10.878 -8.511 8.497 1.0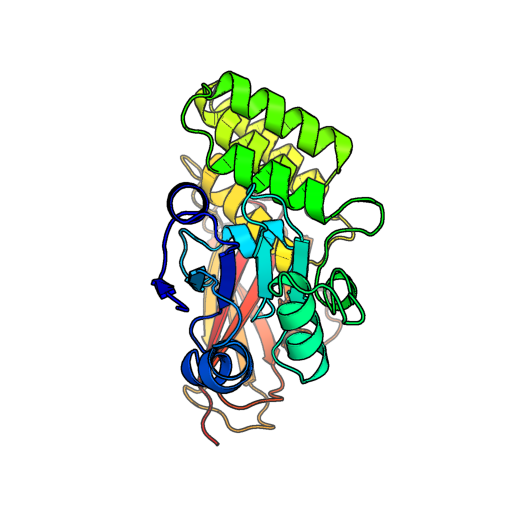0 94.50 92 PHE A N 1
ATOM 764 C CA . PHE A 1 92 ? -11.218 -8.452 7.077 1.00 94.50 92 PHE A CA 1
ATOM 765 C C . PHE A 1 92 ? -12.716 -8.693 6.827 1.00 94.50 92 PHE A C 1
ATOM 767 O O . PHE A 1 92 ? -13.292 -9.683 7.294 1.00 94.50 92 PHE A O 1
ATOM 774 N N . GLY A 1 93 ? -13.324 -7.844 5.995 1.00 92.56 93 GLY A N 1
ATOM 775 C CA . GLY A 1 93 ? -14.670 -8.033 5.461 1.00 92.56 93 GLY A CA 1
ATOM 776 C C . GLY A 1 93 ? -15.815 -7.685 6.421 1.00 92.56 93 GLY A C 1
ATOM 777 O O . GLY A 1 93 ? -15.636 -7.101 7.483 1.00 92.56 93 GLY A O 1
ATOM 778 N N . THR A 1 94 ? -17.036 -8.051 6.019 1.00 92.56 94 THR A N 1
ATOM 779 C CA . THR A 1 94 ? -18.300 -7.737 6.729 1.00 92.56 94 THR A CA 1
ATOM 780 C C . THR A 1 94 ? -19.196 -8.963 6.937 1.00 92.56 94 THR A C 1
ATOM 782 O O . THR A 1 94 ? -20.415 -8.857 7.076 1.00 92.56 94 THR A O 1
ATOM 785 N N . SER A 1 95 ? -18.598 -10.159 6.946 1.00 89.88 95 SER A N 1
ATOM 786 C CA . SER A 1 95 ? -19.314 -11.404 7.252 1.00 89.88 95 SER A CA 1
ATOM 787 C C . SER A 1 95 ? -19.894 -11.402 8.674 1.00 89.88 95 SER A C 1
ATOM 789 O O . SER A 1 95 ? -19.499 -10.604 9.524 1.00 89.88 95 SER A O 1
ATOM 791 N N . GLU A 1 96 ? -20.797 -12.338 8.977 1.00 87.25 96 GLU A N 1
ATOM 792 C CA . GLU A 1 96 ? -21.321 -12.497 10.342 1.00 87.25 96 GLU A CA 1
ATOM 793 C C . GLU A 1 96 ? -20.199 -12.739 11.370 1.00 87.25 96 GLU A C 1
ATOM 795 O O . GLU A 1 96 ? -20.239 -12.194 12.471 1.00 87.25 96 GLU A O 1
ATOM 800 N N . TYR A 1 97 ? -19.162 -13.496 10.997 1.00 87.44 97 TYR A N 1
ATOM 801 C CA . TYR A 1 97 ? -17.993 -13.728 11.849 1.00 87.44 97 TYR A CA 1
ATOM 802 C C . TYR A 1 97 ? -17.138 -12.472 12.025 1.00 87.44 97 TYR A C 1
ATOM 804 O O . TYR A 1 97 ? -16.705 -12.194 13.141 1.00 87.44 97 TYR A O 1
ATOM 812 N N . ALA A 1 98 ? -16.955 -11.682 10.963 1.00 90.06 98 ALA A N 1
ATOM 813 C CA . ALA A 1 98 ? -16.286 -10.385 11.055 1.00 90.06 98 ALA A CA 1
ATOM 814 C C . ALA A 1 98 ? -17.045 -9.447 12.009 1.00 90.06 98 ALA A C 1
ATOM 816 O O . ALA A 1 98 ? -16.441 -8.855 12.897 1.00 90.06 98 ALA A O 1
ATOM 817 N N . CYS A 1 99 ? -18.377 -9.393 11.903 1.00 88.44 99 CYS A N 1
ATOM 818 C CA . CYS A 1 99 ? -19.226 -8.614 12.805 1.00 88.44 99 CYS A CA 1
ATOM 819 C C . CYS A 1 99 ? -19.055 -9.036 14.270 1.00 88.44 99 CYS A C 1
ATOM 821 O O . CYS A 1 99 ? -18.828 -8.177 15.116 1.00 88.44 99 CYS A O 1
ATOM 823 N N . LYS A 1 100 ? -19.106 -10.343 14.569 1.00 86.56 100 LYS A N 1
ATOM 824 C CA . LYS A 1 100 ? -18.892 -10.868 15.933 1.00 86.56 100 LYS A CA 1
ATOM 825 C C . LYS A 1 100 ? -17.494 -10.546 16.461 1.00 86.56 100 LYS A C 1
ATOM 827 O O . LYS A 1 100 ? -17.337 -10.215 17.632 1.00 86.56 100 LYS A O 1
ATOM 832 N N . SER A 1 101 ? -16.484 -10.631 15.596 1.00 89.31 101 SER A N 1
ATOM 833 C CA . SER A 1 101 ? -15.099 -10.301 15.935 1.00 89.31 101 SER A CA 1
ATOM 834 C C . SER A 1 101 ? -14.934 -8.822 16.290 1.00 89.31 101 SER A C 1
ATOM 836 O O . SER A 1 101 ? -14.290 -8.495 17.284 1.00 89.31 101 SER A O 1
ATOM 838 N N . ILE A 1 102 ? -15.542 -7.936 15.497 1.00 90.88 102 ILE A N 1
ATOM 839 C CA . ILE A 1 102 ? -15.535 -6.488 15.727 1.00 90.88 102 ILE A CA 1
ATOM 840 C C . ILE A 1 102 ? -16.291 -6.151 17.015 1.00 90.88 102 ILE A C 1
ATOM 842 O O . ILE A 1 102 ? -15.744 -5.471 17.877 1.00 90.88 102 ILE A O 1
ATOM 846 N N . GLU A 1 103 ? -17.509 -6.674 17.182 1.00 88.25 103 GLU A N 1
ATOM 847 C CA . GLU A 1 103 ? -18.338 -6.481 18.380 1.00 88.25 103 GLU A CA 1
ATOM 848 C C . GLU A 1 103 ? -17.594 -6.889 19.657 1.00 88.25 103 GLU A C 1
ATOM 850 O O . GLU A 1 103 ? -17.593 -6.154 20.644 1.00 88.25 103 GLU A O 1
ATOM 855 N N . SER A 1 104 ? -16.912 -8.038 19.629 1.00 86.25 104 SER A N 1
ATOM 856 C CA . SER A 1 104 ? -16.153 -8.522 20.781 1.00 86.25 104 SER A CA 1
ATOM 857 C C . SER A 1 104 ? -14.971 -7.623 21.145 1.00 86.25 104 SER A C 1
ATOM 859 O O . SER A 1 104 ? -14.611 -7.589 22.318 1.00 86.25 104 SER A O 1
ATOM 861 N N . ALA A 1 105 ? -14.363 -6.939 20.172 1.00 87.94 105 ALA A N 1
ATOM 862 C CA . ALA A 1 105 ? -13.226 -6.049 20.402 1.00 87.94 105 ALA A CA 1
ATOM 863 C C . ALA A 1 105 ? -13.663 -4.667 20.916 1.00 87.94 105 ALA A C 1
ATOM 865 O O . ALA A 1 105 ? -12.989 -4.081 21.752 1.00 87.94 105 ALA A O 1
ATOM 866 N N . ILE A 1 106 ? -14.811 -4.153 20.459 1.00 87.31 106 ILE A N 1
ATOM 867 C CA . ILE A 1 106 ? -15.313 -2.834 20.886 1.00 87.31 106 ILE A CA 1
ATOM 868 C C . ILE A 1 106 ? -16.176 -2.889 22.156 1.00 87.31 106 ILE A C 1
ATOM 870 O O . ILE A 1 106 ? -16.431 -1.856 22.777 1.00 87.31 106 ILE A O 1
ATOM 874 N N . SER A 1 107 ? -16.681 -4.066 22.544 1.00 80.44 107 SER A N 1
ATOM 875 C CA . SER A 1 107 ? -17.558 -4.192 23.708 1.00 80.44 107 SER A CA 1
ATOM 876 C C . SER A 1 107 ? -16.776 -4.264 25.018 1.00 80.44 107 SER A C 1
ATOM 878 O O . SER A 1 107 ? -16.068 -5.230 25.294 1.00 80.44 107 SER A O 1
ATOM 880 N N . SER A 1 108 ? -17.043 -3.316 25.920 1.00 64.81 108 SER A N 1
ATOM 881 C CA . SER A 1 108 ? -16.482 -3.270 27.283 1.00 64.81 108 SER A CA 1
ATOM 882 C C . SER A 1 108 ? -16.868 -4.480 28.147 1.00 64.81 108 SER A C 1
ATOM 884 O O . SER A 1 108 ? -16.334 -4.665 29.238 1.00 64.81 108 SER A O 1
ATOM 886 N N . ARG A 1 109 ? -17.840 -5.291 27.704 1.00 58.66 109 ARG A N 1
ATOM 887 C CA . ARG A 1 109 ? -18.343 -6.454 28.446 1.00 58.66 109 ARG A CA 1
ATOM 888 C C . ARG A 1 109 ? -17.660 -7.768 28.074 1.00 58.66 109 ARG A C 1
ATOM 890 O O . ARG A 1 109 ? -17.994 -8.756 28.717 1.00 58.66 109 ARG A O 1
ATOM 897 N N . GLY A 1 110 ? -16.748 -7.791 27.093 1.00 53.41 110 GLY A N 1
ATOM 898 C CA . GLY A 1 110 ? -15.759 -8.863 26.879 1.00 53.41 110 GLY A CA 1
ATOM 899 C C . GLY A 1 110 ? -16.269 -10.310 26.976 1.00 53.41 110 GLY A C 1
ATOM 900 O O . GLY A 1 110 ? -15.571 -11.167 27.509 1.00 53.41 110 GLY A O 1
ATOM 901 N N . LYS A 1 111 ? -17.501 -10.600 26.538 1.00 47.94 111 LYS A N 1
ATOM 902 C CA . LYS A 1 111 ? -18.153 -11.917 26.723 1.00 47.94 111 LYS A CA 1
ATOM 903 C C . LYS A 1 111 ? -18.272 -12.747 25.437 1.00 47.94 111 LYS A C 1
ATOM 905 O O . LYS A 1 111 ? -19.016 -13.725 25.415 1.00 47.94 111 LYS A O 1
ATOM 910 N N . GLY A 1 112 ? -17.560 -12.367 24.375 1.00 54.22 112 GLY A N 1
ATOM 911 C CA . GLY A 1 112 ? -17.546 -13.063 23.085 1.00 54.22 112 GLY A CA 1
ATOM 912 C C . GLY A 1 112 ? -16.268 -13.870 22.835 1.00 54.22 112 GLY A C 1
ATOM 913 O O . GLY A 1 112 ? -15.266 -13.714 23.527 1.00 54.22 112 GLY A O 1
ATOM 914 N N . ILE A 1 113 ? -16.303 -14.737 21.818 1.00 57.41 113 ILE A N 1
ATOM 915 C CA . ILE A 1 113 ? -15.098 -15.3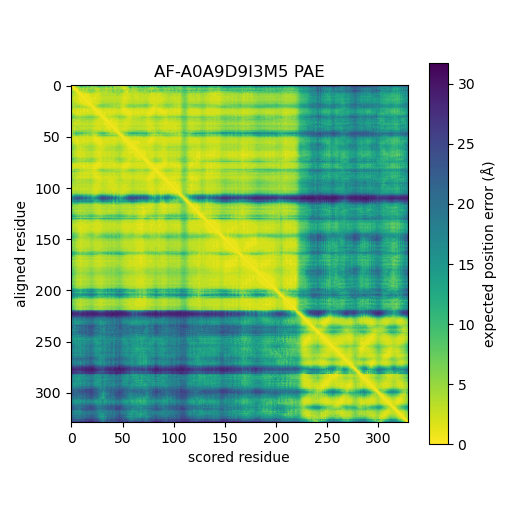65 21.262 1.00 57.41 113 ILE A CA 1
ATOM 916 C C . ILE A 1 113 ? -14.329 -14.287 20.493 1.00 57.41 113 ILE A C 1
ATOM 918 O O . ILE A 1 113 ? -14.826 -13.771 19.491 1.00 57.41 113 ILE A O 1
ATOM 922 N N . ILE A 1 114 ? -13.115 -13.970 20.942 1.00 64.50 114 ILE A N 1
ATOM 923 C CA . ILE A 1 114 ? -12.225 -13.038 20.246 1.00 64.50 114 ILE A CA 1
ATOM 924 C C . ILE A 1 114 ? -11.519 -13.804 19.124 1.00 64.50 114 ILE A C 1
ATOM 926 O O . ILE A 1 114 ? -10.567 -14.548 19.362 1.00 64.50 114 ILE A O 1
ATOM 930 N N . TYR A 1 115 ? -11.969 -13.612 17.886 1.00 71.50 115 TYR A N 1
ATOM 931 C CA . TYR A 1 115 ? -11.207 -14.021 16.708 1.00 71.50 115 TYR A CA 1
ATOM 932 C C . TYR A 1 115 ? -10.184 -12.930 16.388 1.00 71.50 115 TYR A C 1
ATOM 934 O O . TYR A 1 115 ? -10.417 -12.088 15.520 1.00 71.50 115 TYR A O 1
ATOM 942 N N . LYS A 1 116 ? -9.067 -12.907 17.127 1.00 78.56 116 LYS A N 1
ATOM 943 C CA . LYS A 1 116 ? -7.986 -11.962 16.828 1.00 78.56 116 LYS A CA 1
ATOM 944 C C . LYS A 1 116 ? -7.539 -12.138 15.381 1.00 78.56 116 LYS A C 1
ATOM 946 O O . LYS A 1 116 ? -7.323 -13.255 14.913 1.00 78.56 116 LYS A O 1
ATOM 951 N N . ASN A 1 117 ? -7.434 -11.017 14.692 1.00 85.62 117 ASN A N 1
ATOM 952 C CA . ASN A 1 117 ? -6.993 -10.889 13.319 1.00 85.62 117 ASN A CA 1
ATOM 953 C C . ASN A 1 117 ? -7.814 -11.727 12.325 1.00 85.62 117 ASN A C 1
ATOM 955 O O . ASN A 1 117 ? -7.278 -12.388 11.429 1.00 85.62 117 ASN A O 1
ATOM 959 N N . PHE A 1 118 ? -9.146 -11.724 12.493 1.00 89.94 118 PHE A N 1
ATOM 960 C CA . PHE A 1 118 ? -10.060 -12.505 11.660 1.00 89.94 118 PHE A CA 1
ATOM 961 C C . PHE A 1 118 ? -9.873 -12.202 10.168 1.00 89.94 118 PHE A C 1
ATOM 963 O O . PHE A 1 118 ? -10.097 -11.090 9.691 1.00 89.94 118 PHE A O 1
ATOM 970 N N . GLY A 1 119 ? -9.500 -13.240 9.417 1.00 88.62 119 GLY A N 1
ATOM 971 C CA . GLY A 1 119 ? -9.284 -13.156 7.977 1.00 88.62 119 GLY A CA 1
ATOM 972 C C . GLY A 1 119 ? -8.006 -12.419 7.568 1.00 88.62 119 GLY A C 1
ATOM 973 O O . GLY A 1 119 ? -7.723 -12.399 6.373 1.00 88.62 119 GLY A O 1
ATOM 974 N N . PHE A 1 120 ? -7.220 -11.881 8.509 1.00 90.31 120 PHE A N 1
ATOM 975 C CA . PHE A 1 120 ? -6.011 -11.113 8.219 1.00 90.31 120 PHE A CA 1
ATOM 976 C C . PHE A 1 120 ? -4.960 -11.961 7.495 1.00 90.31 120 PHE A C 1
ATOM 978 O O . PHE A 1 120 ? -4.665 -11.686 6.340 1.00 90.31 120 PHE A O 1
ATOM 985 N N . ALA A 1 121 ? -4.505 -13.069 8.092 1.00 87.38 121 ALA A N 1
ATOM 986 C CA . ALA A 1 121 ? -3.443 -13.918 7.527 1.00 87.38 121 ALA A CA 1
ATOM 987 C C . ALA A 1 121 ? -3.745 -14.480 6.120 1.00 87.38 121 ALA A C 1
ATOM 989 O O . ALA A 1 121 ? -2.843 -14.770 5.349 1.00 87.38 121 ALA A O 1
ATOM 990 N N . ARG A 1 122 ? -5.026 -14.641 5.752 1.00 87.38 122 ARG A N 1
ATOM 991 C CA . ARG A 1 122 ? -5.422 -15.128 4.411 1.00 87.38 122 ARG A CA 1
ATOM 992 C C . ARG A 1 122 ? -5.515 -14.025 3.359 1.00 87.38 122 ARG A C 1
ATOM 994 O O . ARG A 1 122 ? -5.663 -14.317 2.173 1.00 87.38 122 ARG A O 1
ATOM 1001 N N . ASN A 1 123 ? -5.562 -12.774 3.795 1.00 89.19 123 ASN A N 1
ATOM 1002 C CA . ASN A 1 123 ? -5.812 -11.622 2.939 1.00 89.19 123 ASN A CA 1
ATOM 1003 C C . ASN A 1 123 ? -4.717 -10.561 3.050 1.00 89.19 123 ASN A C 1
ATOM 1005 O O . ASN A 1 123 ? -4.839 -9.545 2.378 1.00 89.19 123 ASN A O 1
ATOM 1009 N N . SER A 1 124 ? -3.690 -10.804 3.861 1.00 89.44 124 SER A N 1
ATOM 1010 C CA . SER A 1 124 ? -2.504 -9.982 4.050 1.00 89.44 124 SER A CA 1
ATOM 1011 C C . SER A 1 124 ? -1.273 -10.757 3.596 1.00 89.44 124 SER A C 1
ATOM 1013 O O . SER A 1 124 ? -1.159 -11.956 3.834 1.00 89.44 124 SER A O 1
ATOM 1015 N N . ASP A 1 125 ? -0.355 -10.037 2.971 1.00 87.12 125 ASP A N 1
ATOM 1016 C CA . ASP A 1 125 ? 0.944 -10.513 2.513 1.00 87.12 125 ASP A CA 1
ATOM 1017 C C . ASP A 1 125 ? 2.056 -10.251 3.548 1.00 87.12 125 ASP A C 1
ATOM 1019 O O . ASP A 1 125 ? 3.237 -10.453 3.253 1.00 87.12 125 ASP A O 1
ATOM 1023 N N . ILE A 1 126 ? 1.700 -9.780 4.755 1.00 87.12 126 ILE A N 1
ATOM 1024 C CA . ILE A 1 126 ? 2.630 -9.702 5.886 1.00 87.12 126 ILE A CA 1
ATOM 1025 C C . ILE A 1 126 ? 3.081 -11.131 6.228 1.00 87.12 126 ILE A C 1
ATOM 1027 O O . ILE A 1 126 ? 2.233 -11.970 6.531 1.00 87.12 126 ILE A O 1
ATOM 1031 N N . PRO A 1 127 ? 4.392 -11.434 6.191 1.00 79.12 127 PRO A N 1
ATOM 1032 C CA . PRO A 1 127 ? 4.885 -12.769 6.499 1.00 79.12 127 PRO A CA 1
ATOM 1033 C C . PRO A 1 127 ? 4.579 -13.201 7.931 1.00 79.12 127 PRO A C 1
ATOM 1035 O O . PRO A 1 127 ? 4.767 -12.424 8.865 1.00 79.12 127 PRO A O 1
ATOM 1038 N N . ASP A 1 128 ? 4.283 -14.487 8.108 1.00 77.00 128 ASP A N 1
ATOM 1039 C CA . ASP A 1 128 ? 4.079 -15.099 9.428 1.00 77.00 128 ASP A CA 1
ATOM 1040 C C . ASP A 1 128 ? 5.313 -15.000 10.349 1.00 77.00 128 ASP A C 1
ATOM 1042 O O . ASP A 1 128 ? 5.186 -15.129 11.563 1.00 77.00 128 ASP A O 1
ATOM 1046 N N . CYS A 1 129 ? 6.516 -14.759 9.802 1.00 75.62 129 CYS A N 1
ATOM 1047 C CA . CYS A 1 129 ? 7.715 -14.522 10.616 1.00 75.62 129 CYS A CA 1
ATOM 1048 C C . CYS A 1 129 ? 7.676 -13.191 11.385 1.00 75.62 129 CYS A C 1
ATOM 1050 O O . CYS A 1 129 ? 8.480 -12.986 12.292 1.00 75.62 129 CYS A O 1
ATOM 1052 N N . ILE A 1 130 ? 6.744 -12.295 11.052 1.00 83.38 130 ILE A N 1
ATOM 1053 C CA . ILE A 1 130 ? 6.419 -11.124 11.864 1.00 83.38 130 ILE A CA 1
ATOM 1054 C C . ILE A 1 130 ? 5.428 -11.593 12.936 1.00 83.38 130 ILE A C 1
ATOM 1056 O O . ILE A 1 130 ? 4.215 -11.475 12.784 1.00 83.38 130 ILE A O 1
ATOM 1060 N N . GLU A 1 131 ? 5.974 -12.154 14.021 1.00 72.88 131 GLU A N 1
ATOM 1061 C CA . GLU A 1 131 ? 5.214 -12.851 15.075 1.00 72.88 131 GLU A CA 1
ATOM 1062 C C . GLU A 1 131 ? 4.105 -11.993 15.714 1.00 72.88 131 GLU A C 1
ATOM 1064 O O . GLU A 1 131 ? 3.082 -12.525 16.142 1.00 72.88 131 GLU A O 1
ATOM 1069 N N . ASN A 1 132 ? 4.281 -10.665 15.754 1.00 86.81 132 ASN A N 1
ATOM 1070 C CA . ASN A 1 132 ? 3.305 -9.720 16.294 1.00 86.81 132 ASN A CA 1
ATOM 1071 C C . ASN A 1 132 ? 2.906 -8.663 15.250 1.00 86.81 132 ASN A C 1
ATOM 1073 O O . ASN A 1 132 ? 3.428 -7.545 15.235 1.00 86.81 132 ASN A O 1
ATOM 1077 N N . ALA A 1 133 ? 1.978 -9.028 14.360 1.00 87.56 133 ALA A N 1
ATOM 1078 C CA . ALA A 1 133 ? 1.467 -8.137 13.315 1.00 87.56 133 ALA A CA 1
ATOM 1079 C C . ALA A 1 133 ? 0.809 -6.863 13.882 1.00 87.56 133 ALA A C 1
ATOM 1081 O O . ALA A 1 133 ? 0.969 -5.790 13.300 1.00 87.56 133 ALA A O 1
ATOM 1082 N N . ASP A 1 134 ? 0.128 -6.959 15.028 1.00 91.00 134 ASP A N 1
ATOM 1083 C CA . ASP A 1 134 ? -0.548 -5.824 15.668 1.00 91.00 134 ASP A CA 1
ATOM 1084 C C . ASP A 1 134 ? 0.478 -4.779 16.117 1.00 91.00 134 ASP A C 1
ATOM 1086 O O . ASP A 1 134 ? 0.401 -3.610 15.741 1.00 91.00 134 ASP A O 1
ATOM 1090 N N . GLU A 1 135 ? 1.505 -5.207 16.854 1.00 91.69 135 GLU A N 1
ATOM 1091 C CA . GLU A 1 135 ? 2.600 -4.333 17.282 1.00 91.69 135 GLU A CA 1
ATOM 1092 C C . GLU A 1 135 ? 3.390 -3.787 16.088 1.00 91.69 135 GLU A C 1
ATOM 1094 O O . GLU A 1 135 ? 3.741 -2.604 16.055 1.00 91.69 135 GLU A O 1
ATOM 1099 N N . PHE A 1 136 ? 3.631 -4.619 15.072 1.00 92.50 136 PHE A N 1
ATOM 1100 C CA . PHE A 1 136 ? 4.267 -4.191 13.832 1.00 92.50 136 PHE A CA 1
ATOM 1101 C C . PHE A 1 136 ? 3.486 -3.045 13.172 1.00 92.50 136 PHE A C 1
ATOM 1103 O O . PHE A 1 136 ? 4.066 -1.993 12.888 1.00 92.50 136 PHE A O 1
ATOM 1110 N N . ILE A 1 137 ? 2.176 -3.202 12.972 1.00 94.56 137 ILE A N 1
ATOM 1111 C CA . ILE A 1 137 ? 1.315 -2.184 12.356 1.00 94.56 137 ILE A CA 1
ATOM 1112 C C . ILE A 1 137 ? 1.255 -0.936 13.233 1.00 94.56 137 ILE A C 1
ATOM 1114 O O . ILE A 1 137 ? 1.445 0.179 12.737 1.00 94.56 137 ILE A O 1
ATOM 1118 N N . TYR A 1 138 ? 1.066 -1.110 14.540 1.00 94.25 138 TYR A N 1
ATOM 1119 C CA . TYR A 1 138 ? 0.994 -0.009 15.489 1.00 94.25 138 TYR A CA 1
ATOM 1120 C C . TYR A 1 138 ? 2.266 0.847 15.484 1.00 94.25 138 TYR A C 1
ATOM 1122 O O . TYR A 1 138 ? 2.184 2.074 15.390 1.00 94.25 138 TYR A O 1
ATOM 1130 N N . ASN A 1 139 ? 3.444 0.219 15.492 1.00 93.94 139 ASN A N 1
ATOM 1131 C CA . ASN A 1 139 ? 4.726 0.921 15.456 1.00 93.94 139 ASN A CA 1
ATOM 1132 C C . ASN A 1 139 ? 4.894 1.772 14.186 1.00 93.94 139 ASN A C 1
ATOM 1134 O O . ASN A 1 139 ? 5.416 2.889 14.256 1.00 93.94 139 ASN A O 1
ATOM 1138 N N . HIS A 1 140 ? 4.406 1.299 13.035 1.00 95.31 140 HIS A N 1
ATOM 1139 C CA . HIS A 1 140 ? 4.420 2.082 11.794 1.00 95.31 140 HIS A CA 1
ATOM 1140 C C . HIS A 1 140 ? 3.450 3.264 11.856 1.00 95.31 140 HIS A C 1
ATOM 1142 O O . HIS A 1 140 ? 3.820 4.379 11.483 1.00 95.31 140 HIS A O 1
ATOM 1148 N N . LEU A 1 141 ? 2.236 3.054 12.370 1.00 94.81 141 LEU A N 1
ATOM 1149 C CA . LEU A 1 141 ? 1.255 4.126 12.543 1.00 94.81 141 LEU A CA 1
ATOM 1150 C C . LEU A 1 141 ? 1.773 5.220 13.489 1.00 94.81 141 LEU A C 1
ATOM 1152 O O . LEU A 1 141 ? 1.650 6.410 13.180 1.00 94.81 141 LEU A O 1
ATOM 1156 N N . GLN A 1 142 ? 2.408 4.843 14.605 1.00 92.81 142 GLN A N 1
ATOM 1157 C CA . GLN A 1 142 ? 3.058 5.794 15.515 1.00 92.81 142 GLN A CA 1
ATOM 1158 C C . GLN A 1 142 ? 4.180 6.562 14.807 1.00 92.81 142 GLN A C 1
ATOM 1160 O O . GLN A 1 142 ? 4.202 7.787 14.853 1.00 92.81 142 GLN A O 1
ATOM 1165 N N . LEU A 1 143 ? 5.074 5.876 14.089 1.00 94.31 143 LEU A N 1
ATOM 1166 C CA . LEU A 1 143 ? 6.186 6.519 13.381 1.00 94.31 143 LEU A CA 1
ATOM 1167 C C . LEU A 1 143 ? 5.717 7.553 12.339 1.00 94.31 143 LEU A C 1
ATOM 1169 O O . LEU A 1 143 ? 6.273 8.655 12.245 1.00 94.31 143 LEU A O 1
ATOM 1173 N N . ILE A 1 144 ? 4.681 7.215 11.569 1.00 92.50 144 ILE A N 1
ATOM 1174 C CA . ILE A 1 144 ? 4.112 8.101 10.546 1.00 92.50 144 ILE A CA 1
ATOM 1175 C C . ILE A 1 144 ? 3.472 9.334 11.197 1.00 92.50 144 ILE A C 1
ATOM 1177 O O . ILE A 1 144 ? 3.685 10.453 10.726 1.00 92.50 144 ILE A O 1
ATOM 1181 N N . SER A 1 145 ? 2.743 9.144 12.298 1.00 90.00 145 SER A N 1
ATOM 1182 C CA . SER A 1 145 ? 1.995 10.209 12.981 1.00 90.00 145 SER A CA 1
ATOM 1183 C C . SER A 1 145 ? 2.805 11.060 13.963 1.00 90.00 145 SER A C 1
ATOM 1185 O O . SER A 1 145 ? 2.344 12.137 14.346 1.00 90.00 145 SER A O 1
ATOM 1187 N N . ASP A 1 146 ? 4.003 10.625 14.357 1.00 87.25 146 ASP A N 1
ATOM 1188 C CA . ASP A 1 146 ? 4.863 11.345 15.298 1.00 87.25 146 ASP A CA 1
ATOM 1189 C C . ASP A 1 146 ? 5.332 12.680 14.696 1.00 87.25 146 ASP A C 1
ATOM 1191 O O . ASP A 1 146 ? 6.130 12.716 13.764 1.00 87.25 146 ASP A O 1
ATOM 1195 N N . THR A 1 147 ? 4.836 13.804 15.205 1.00 84.31 147 THR A N 1
ATOM 1196 C CA . THR A 1 147 ? 5.242 15.144 14.744 1.00 84.31 147 THR A CA 1
ATOM 1197 C C . THR A 1 147 ? 6.366 15.756 15.578 1.00 84.31 147 THR A C 1
ATOM 1199 O O . THR A 1 147 ? 6.811 16.854 15.261 1.00 84.31 147 THR A O 1
ATOM 1202 N N . ALA A 1 148 ? 6.780 15.100 16.665 1.00 87.56 148 ALA A N 1
ATOM 1203 C CA . ALA A 1 148 ? 7.791 15.614 17.585 1.00 87.56 148 ALA A CA 1
ATOM 1204 C C . ALA A 1 148 ? 9.209 15.188 17.175 1.00 87.56 148 ALA A C 1
ATOM 1206 O O . ALA A 1 148 ? 10.161 15.925 17.420 1.00 87.56 148 ALA A O 1
ATOM 1207 N N . CYS A 1 149 ? 9.347 14.026 16.531 1.00 88.06 149 CYS A N 1
ATOM 1208 C CA . CYS A 1 149 ? 10.638 13.535 16.058 1.00 88.06 149 CYS A CA 1
ATOM 1209 C C . CYS A 1 149 ? 11.159 14.294 14.832 1.00 88.06 149 CYS A C 1
ATOM 1211 O O . CYS A 1 149 ? 10.443 14.538 13.856 1.00 88.06 149 CYS A O 1
ATOM 1213 N N . THR A 1 150 ? 12.463 14.549 14.838 1.00 90.19 150 THR A N 1
ATOM 1214 C CA . THR A 1 150 ? 13.229 14.978 13.666 1.00 90.19 150 THR A CA 1
ATOM 1215 C C . THR A 1 150 ? 13.265 13.884 12.593 1.00 90.19 150 THR A C 1
ATOM 1217 O O . THR A 1 150 ? 13.085 12.694 12.871 1.00 90.19 150 THR A O 1
ATOM 1220 N N . TYR A 1 151 ? 13.579 14.257 11.347 1.00 90.88 151 TYR A N 1
ATOM 1221 C CA . TYR A 1 151 ? 13.773 13.277 10.271 1.00 90.88 151 TYR A CA 1
ATOM 1222 C C . TYR A 1 151 ? 14.863 12.245 10.594 1.00 90.88 151 TYR A C 1
ATOM 1224 O O . TYR A 1 151 ? 14.706 11.081 10.236 1.00 90.88 151 TYR A O 1
ATOM 1232 N N . CYS A 1 152 ? 15.924 12.638 11.310 1.00 86.19 152 CYS A N 1
ATOM 1233 C CA . CYS A 1 152 ? 16.996 11.732 11.730 1.00 86.19 152 CYS A CA 1
ATOM 1234 C C . CYS A 1 152 ? 16.492 10.645 12.687 1.00 86.19 152 CYS A C 1
ATOM 1236 O O . CYS A 1 152 ? 16.718 9.458 12.459 1.00 86.19 152 CYS A O 1
ATOM 1238 N N . GLU A 1 153 ? 15.735 11.027 13.714 1.00 91.69 153 GLU A N 1
ATOM 1239 C CA . GLU A 1 153 ? 15.152 10.071 14.661 1.00 91.69 153 GLU A CA 1
ATOM 1240 C C . GLU A 1 153 ? 14.149 9.144 13.974 1.00 91.69 153 GLU A C 1
ATOM 1242 O O . GLU A 1 153 ? 14.161 7.934 14.204 1.00 91.69 153 GLU A O 1
ATOM 1247 N N . LYS A 1 154 ? 13.317 9.687 13.075 1.00 94.19 154 LYS A N 1
ATOM 1248 C CA . LYS A 1 154 ? 12.399 8.875 12.269 1.00 94.19 154 LYS A CA 1
ATOM 1249 C C . LYS A 1 154 ? 13.133 7.888 11.368 1.00 94.19 154 LYS A C 1
ATOM 1251 O O . LYS A 1 154 ? 12.704 6.743 11.261 1.00 94.19 154 LYS A O 1
ATOM 1256 N N . TYR A 1 155 ? 14.242 8.301 10.756 1.00 93.81 155 TYR A N 1
ATOM 1257 C CA . TYR A 1 155 ? 15.084 7.415 9.958 1.00 93.81 155 TYR A CA 1
ATOM 1258 C C . TYR A 1 155 ? 15.643 6.263 10.797 1.00 93.81 155 TYR A C 1
ATOM 1260 O O . TYR A 1 155 ? 15.522 5.117 10.381 1.00 93.81 155 TYR A O 1
ATOM 1268 N N . LEU A 1 156 ? 16.188 6.535 11.987 1.00 92.31 156 LEU A N 1
ATOM 1269 C CA . LEU A 1 156 ? 16.725 5.490 12.870 1.00 92.31 156 LEU A CA 1
ATOM 1270 C C . LEU A 1 156 ? 15.638 4.505 13.327 1.00 92.31 156 LEU A C 1
ATOM 1272 O O . LEU A 1 156 ? 15.858 3.294 13.325 1.00 92.31 156 LEU A O 1
ATOM 1276 N N . LYS A 1 157 ? 14.442 5.006 13.665 1.00 94.62 157 LYS A N 1
ATOM 1277 C CA . LYS A 1 157 ? 13.281 4.160 13.990 1.00 94.62 157 LYS A CA 1
ATOM 1278 C C . LYS A 1 157 ? 12.860 3.298 12.792 1.00 94.62 157 LYS A C 1
ATOM 1280 O O . LYS A 1 157 ? 12.652 2.098 12.951 1.00 94.62 157 LYS A O 1
ATOM 1285 N N . ALA A 1 158 ? 12.773 3.885 11.596 1.00 94.44 158 ALA A N 1
ATOM 1286 C CA . ALA A 1 158 ? 12.441 3.159 10.371 1.00 94.44 158 ALA A CA 1
ATOM 1287 C C . ALA A 1 158 ? 13.497 2.101 10.014 1.00 94.44 158 ALA A C 1
ATOM 1289 O O . ALA A 1 158 ? 13.145 1.003 9.595 1.00 94.44 158 ALA A O 1
ATOM 1290 N N . ASP A 1 159 ? 14.781 2.411 10.204 1.00 93.25 159 ASP A N 1
ATOM 1291 C CA . ASP A 1 159 ? 15.890 1.485 9.967 1.00 93.25 159 ASP A CA 1
ATOM 1292 C C . ASP A 1 159 ? 15.834 0.282 10.914 1.00 93.25 159 ASP A C 1
ATOM 1294 O O . ASP A 1 159 ? 15.952 -0.859 10.471 1.00 93.25 159 ASP A O 1
ATOM 1298 N N . SER A 1 160 ? 15.539 0.523 12.195 1.00 92.56 160 SER A N 1
ATOM 1299 C CA . SER A 1 160 ? 15.303 -0.541 13.176 1.00 92.56 160 SER A CA 1
ATOM 1300 C C . SER A 1 160 ? 14.136 -1.448 12.762 1.00 92.56 160 SER A C 1
ATOM 1302 O O . SER A 1 160 ? 14.293 -2.667 12.681 1.00 92.56 160 SER A O 1
ATOM 1304 N N . LEU A 1 161 ? 12.986 -0.865 12.396 1.00 91.94 161 LEU A N 1
ATOM 1305 C CA . LEU A 1 161 ? 11.825 -1.628 11.918 1.00 91.94 161 LEU A CA 1
ATOM 1306 C C . LEU A 1 161 ? 12.141 -2.430 10.648 1.00 91.94 161 LEU A C 1
ATOM 1308 O O . LEU A 1 161 ? 11.710 -3.578 10.518 1.00 91.94 161 LEU A O 1
ATOM 1312 N N . ALA A 1 162 ? 12.908 -1.855 9.720 1.00 90.81 162 ALA A N 1
ATOM 1313 C CA . ALA A 1 162 ? 13.322 -2.519 8.488 1.00 90.81 162 ALA A CA 1
ATOM 1314 C C . ALA A 1 162 ? 14.289 -3.682 8.744 1.00 90.81 162 ALA A C 1
ATOM 1316 O O . ALA A 1 162 ? 14.196 -4.706 8.066 1.00 90.81 162 ALA A O 1
ATOM 1317 N N . HIS A 1 163 ? 15.189 -3.540 9.719 1.00 86.81 163 HIS A N 1
ATOM 1318 C CA . HIS A 1 163 ? 16.105 -4.600 10.127 1.00 86.81 163 HIS A CA 1
ATOM 1319 C C . HIS A 1 163 ? 15.364 -5.771 10.785 1.00 86.81 163 HIS A C 1
ATOM 1321 O O . HIS A 1 163 ? 15.637 -6.921 10.458 1.00 86.81 163 HIS A O 1
ATOM 1327 N N . ILE A 1 164 ? 14.419 -5.483 11.688 1.00 82.31 164 ILE A N 1
ATOM 1328 C CA . ILE A 1 164 ? 13.672 -6.507 12.437 1.00 82.31 164 ILE A CA 1
ATOM 1329 C C . ILE A 1 164 ? 12.728 -7.288 11.520 1.00 82.31 164 ILE A C 1
ATOM 1331 O O . ILE A 1 164 ? 12.701 -8.512 11.558 1.00 82.31 164 ILE A O 1
ATOM 1335 N N . SER A 1 165 ? 11.948 -6.583 10.701 1.00 82.25 165 SER A N 1
ATOM 1336 C CA . SER A 1 165 ? 10.882 -7.213 9.914 1.00 82.25 165 SER A CA 1
ATOM 1337 C C . SER A 1 165 ? 11.352 -7.754 8.566 1.00 82.25 165 SER A C 1
ATOM 1339 O O . SER A 1 165 ? 10.724 -8.647 8.005 1.00 82.25 165 SER A O 1
ATOM 1341 N N . GLY A 1 166 ? 12.397 -7.158 7.979 1.00 82.94 166 GLY A N 1
ATOM 1342 C CA . GLY A 1 166 ? 12.748 -7.385 6.576 1.00 82.94 166 GLY A CA 1
ATOM 1343 C C . GLY A 1 166 ? 11.640 -6.997 5.584 1.00 82.94 166 GLY A C 1
ATOM 1344 O O . GLY A 1 166 ? 11.755 -7.330 4.400 1.00 82.94 166 GLY A O 1
ATOM 1345 N N . TYR A 1 167 ? 10.592 -6.309 6.050 1.00 88.94 167 TYR A N 1
ATOM 1346 C CA . TYR A 1 167 ? 9.378 -6.036 5.296 1.00 88.94 167 TYR A CA 1
ATOM 1347 C C . TYR A 1 167 ? 9.546 -4.807 4.384 1.00 88.94 167 TYR A C 1
ATOM 1349 O O . TYR A 1 167 ? 10.149 -3.803 4.803 1.00 88.94 167 TYR A O 1
ATOM 1357 N N . PRO A 1 168 ? 9.012 -4.830 3.143 1.00 91.19 168 PRO A N 1
ATOM 1358 C CA . PRO A 1 168 ? 9.234 -3.755 2.178 1.00 91.19 168 PRO A CA 1
ATOM 1359 C C . PRO A 1 168 ? 8.771 -2.385 2.677 1.00 91.19 168 PRO A C 1
ATOM 1361 O O . PRO A 1 168 ? 9.498 -1.404 2.534 1.00 91.19 168 PRO A O 1
ATOM 1364 N N . PHE A 1 169 ? 7.609 -2.300 3.331 1.00 92.81 169 PHE A N 1
ATOM 1365 C CA . PHE A 1 169 ? 7.078 -1.012 3.784 1.00 92.81 169 PHE A CA 1
ATOM 1366 C C . PHE A 1 169 ? 7.986 -0.316 4.812 1.00 92.81 169 PHE A C 1
ATOM 1368 O O . PHE A 1 169 ? 8.203 0.893 4.733 1.00 92.81 169 PHE A O 1
ATOM 1375 N N . SER A 1 170 ? 8.611 -1.071 5.719 1.00 91.94 170 SER A N 1
ATOM 1376 C CA . SER A 1 170 ? 9.569 -0.519 6.685 1.00 91.94 170 SER A CA 1
ATOM 1377 C C . SER A 1 170 ? 10.803 0.060 5.984 1.00 91.94 170 SER A C 1
ATOM 1379 O O . SER A 1 170 ? 11.274 1.149 6.314 1.00 91.94 170 SER A O 1
ATOM 1381 N N . SER A 1 171 ? 11.293 -0.636 4.952 1.00 93.69 171 SER A N 1
ATOM 1382 C CA . SER A 1 171 ? 12.421 -0.165 4.136 1.00 93.69 171 SER A CA 1
ATOM 1383 C C . SER A 1 171 ? 12.057 1.068 3.298 1.00 93.69 171 SER A C 1
ATOM 1385 O O . SER A 1 171 ? 12.894 1.946 3.101 1.00 93.69 171 SER A O 1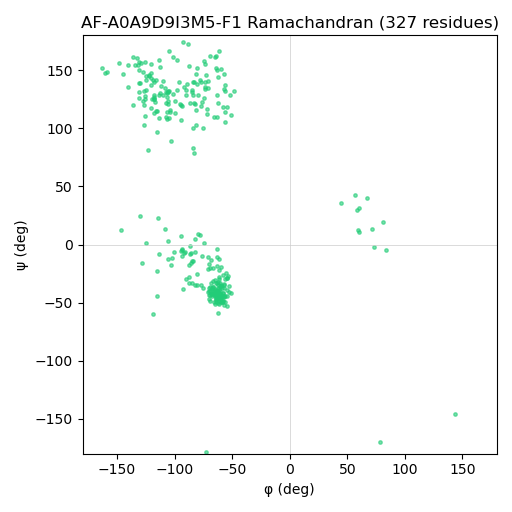
ATOM 1387 N N . TYR A 1 172 ? 10.806 1.174 2.848 1.00 94.94 172 TYR A N 1
ATOM 1388 C CA . TYR A 1 172 ? 10.301 2.367 2.169 1.00 94.94 172 TYR A CA 1
ATOM 1389 C C . TYR A 1 172 ? 10.292 3.588 3.094 1.00 94.94 172 TYR A C 1
ATOM 1391 O O . TYR A 1 172 ? 10.812 4.639 2.722 1.00 94.94 172 TYR A O 1
ATOM 1399 N N . LEU A 1 173 ? 9.785 3.456 4.326 1.00 95.50 173 LEU A N 1
ATOM 1400 C CA . LEU A 1 173 ? 9.811 4.559 5.294 1.00 95.50 173 LEU A CA 1
ATOM 1401 C C . LEU A 1 173 ? 11.241 5.032 5.589 1.00 95.50 173 LEU A C 1
ATOM 1403 O O . LEU A 1 173 ? 11.485 6.237 5.682 1.00 95.50 173 LEU A O 1
ATOM 1407 N N . LYS A 1 174 ? 12.204 4.103 5.657 1.00 95.19 174 LYS A N 1
ATOM 1408 C CA . LYS A 1 174 ? 13.629 4.434 5.782 1.00 95.19 174 LYS A CA 1
ATOM 1409 C C . LYS A 1 174 ? 14.102 5.339 4.635 1.00 95.19 174 LYS A C 1
ATOM 1411 O O . LYS A 1 174 ? 14.761 6.342 4.904 1.00 95.19 174 LYS A O 1
ATOM 1416 N N . LEU A 1 175 ? 13.742 5.045 3.382 1.00 95.25 175 LEU A N 1
ATOM 1417 C CA . LEU A 1 175 ? 14.053 5.916 2.235 1.00 95.25 175 LEU A CA 1
ATOM 1418 C C . LEU A 1 175 ? 13.361 7.280 2.359 1.00 95.25 175 LEU A C 1
ATOM 1420 O O . LEU A 1 175 ? 14.000 8.321 2.192 1.00 95.25 175 LEU A O 1
ATOM 1424 N N . CYS A 1 176 ? 12.075 7.279 2.723 1.00 94.31 176 CYS A N 1
ATOM 1425 C CA . CYS A 1 176 ? 11.277 8.491 2.879 1.00 94.31 176 CYS A CA 1
ATOM 1426 C C . CYS A 1 176 ? 11.877 9.482 3.869 1.00 94.31 176 CYS A C 1
ATOM 1428 O O . CYS A 1 176 ? 11.904 10.670 3.564 1.00 94.31 176 CYS A O 1
ATOM 1430 N N . TYR A 1 177 ? 12.358 9.022 5.023 1.00 94.19 177 TYR A N 1
ATOM 1431 C CA . TYR A 1 177 ? 12.994 9.898 6.009 1.00 94.19 177 TYR A CA 1
ATOM 1432 C C . TYR A 1 177 ? 14.462 10.173 5.677 1.00 94.19 177 TYR A C 1
ATOM 1434 O O . TYR A 1 177 ? 14.935 11.295 5.857 1.00 94.19 177 TYR A O 1
ATOM 1442 N N . GLY A 1 178 ? 15.165 9.185 5.114 1.00 89.69 178 GLY A N 1
ATOM 1443 C CA . GLY A 1 178 ? 16.554 9.311 4.680 1.00 89.69 178 GLY A CA 1
ATOM 1444 C C . GLY A 1 178 ? 16.769 10.439 3.671 1.00 89.69 178 GLY A C 1
ATOM 1445 O O . GLY A 1 178 ? 17.796 11.117 3.735 1.00 89.69 178 GLY A O 1
ATOM 1446 N N . ARG A 1 179 ? 15.791 10.699 2.789 1.00 90.69 179 ARG A N 1
ATOM 1447 C CA . ARG A 1 179 ? 15.861 11.767 1.771 1.00 90.69 179 ARG A CA 1
ATOM 1448 C C . ARG A 1 179 ? 16.134 13.164 2.332 1.00 90.69 179 ARG A C 1
ATOM 1450 O O . ARG A 1 179 ? 16.649 14.013 1.618 1.00 90.69 179 ARG A O 1
ATOM 1457 N N . HIS A 1 180 ? 15.798 13.392 3.600 1.00 88.69 180 HIS A N 1
ATOM 1458 C CA . HIS A 1 180 ? 16.002 14.669 4.283 1.00 88.69 180 HIS A CA 1
ATOM 1459 C C . HIS A 1 180 ? 17.353 14.766 5.009 1.00 88.69 180 HIS A C 1
ATOM 1461 O O . HIS A 1 180 ? 17.681 15.821 5.543 1.00 88.69 180 HIS A O 1
ATOM 1467 N N . ILE A 1 181 ? 18.118 13.672 5.065 1.00 87.81 181 ILE A N 1
ATOM 1468 C CA . ILE A 1 181 ? 19.354 13.547 5.854 1.00 87.81 181 ILE A CA 1
ATOM 1469 C C . ILE A 1 181 ? 20.559 13.353 4.938 1.00 87.81 181 ILE A C 1
ATOM 1471 O O . ILE A 1 181 ? 21.619 13.938 5.151 1.00 87.81 181 ILE A O 1
ATOM 1475 N N . PHE A 1 182 ? 20.413 12.494 3.931 1.00 83.31 182 PHE A N 1
ATOM 1476 C CA . PHE A 1 182 ? 21.511 12.087 3.069 1.00 83.31 182 PHE A CA 1
ATOM 1477 C C . PHE A 1 182 ? 21.489 12.823 1.733 1.00 83.31 182 PHE A C 1
ATOM 1479 O O . PHE A 1 182 ? 20.469 13.347 1.290 1.00 83.31 182 PHE A O 1
ATOM 1486 N N . SER A 1 183 ? 22.638 12.815 1.054 1.00 79.19 183 SER A N 1
ATOM 1487 C CA . SER A 1 183 ? 22.731 13.338 -0.308 1.00 79.19 183 SER A CA 1
ATOM 1488 C C . SER A 1 183 ? 21.800 12.582 -1.261 1.00 79.19 183 SER A C 1
ATOM 1490 O O . SER A 1 183 ? 21.587 11.375 -1.112 1.00 79.19 183 SER A O 1
ATOM 1492 N N . LYS A 1 184 ? 21.329 13.271 -2.306 1.00 77.38 184 LYS A N 1
ATOM 1493 C CA . LYS A 1 184 ? 20.516 12.675 -3.377 1.00 77.38 184 LYS A CA 1
ATOM 1494 C C . LYS A 1 184 ? 21.160 11.415 -3.968 1.00 77.38 184 LYS A C 1
ATOM 1496 O O . LYS A 1 184 ? 20.486 10.406 -4.130 1.00 77.38 184 LYS A O 1
ATOM 1501 N N . ASN A 1 185 ? 22.476 11.425 -4.191 1.00 73.50 185 ASN A N 1
ATOM 1502 C CA . ASN A 1 185 ? 23.206 10.264 -4.714 1.00 73.50 185 ASN A CA 1
ATOM 1503 C C . ASN A 1 185 ? 23.210 9.077 -3.742 1.00 73.50 185 ASN A C 1
ATOM 1505 O O . ASN A 1 185 ? 23.093 7.928 -4.163 1.00 73.50 185 ASN A O 1
ATOM 1509 N N . SER A 1 186 ? 23.355 9.338 -2.442 1.00 77.44 186 SER A N 1
ATOM 1510 C CA . SER A 1 186 ? 23.292 8.289 -1.421 1.00 77.44 186 SER A CA 1
ATOM 1511 C C . SER A 1 186 ? 21.904 7.656 -1.373 1.00 77.44 186 SER A C 1
ATOM 1513 O O . SER A 1 186 ? 21.794 6.438 -1.288 1.00 77.44 186 SER A O 1
ATOM 1515 N N . ILE A 1 187 ? 20.855 8.471 -1.476 1.00 87.56 187 ILE A N 1
ATOM 1516 C CA . ILE A 1 187 ? 19.465 8.006 -1.448 1.00 87.56 187 ILE A CA 1
ATOM 1517 C C . ILE A 1 187 ? 19.094 7.250 -2.707 1.00 87.56 187 ILE A C 1
ATOM 1519 O O . ILE A 1 187 ? 18.497 6.186 -2.595 1.00 87.56 187 ILE A O 1
ATOM 1523 N N . ALA A 1 188 ? 19.530 7.717 -3.875 1.00 80.06 188 ALA A N 1
ATOM 1524 C CA . ALA A 1 188 ? 19.367 6.978 -5.117 1.00 80.06 188 ALA A CA 1
ATOM 1525 C C . ALA A 1 188 ? 20.010 5.584 -5.020 1.00 80.06 188 ALA A C 1
ATOM 1527 O O . ALA A 1 188 ? 19.369 4.590 -5.339 1.00 80.06 188 ALA A O 1
ATOM 1528 N N . LYS A 1 189 ? 21.228 5.472 -4.466 1.00 77.25 189 LYS A N 1
ATOM 1529 C CA . LYS A 1 189 ? 21.865 4.162 -4.224 1.00 77.25 189 LYS A CA 1
ATOM 1530 C C . LYS A 1 189 ? 21.066 3.279 -3.265 1.00 77.25 189 LYS A C 1
ATOM 1532 O O . LYS A 1 189 ? 20.943 2.082 -3.506 1.00 77.25 189 LYS A O 1
ATOM 1537 N N . MET A 1 190 ? 20.528 3.846 -2.182 1.00 86.56 190 MET A N 1
ATOM 1538 C CA . MET A 1 190 ? 19.673 3.097 -1.254 1.00 86.56 190 MET A CA 1
ATOM 1539 C C . MET A 1 190 ? 18.365 2.650 -1.921 1.00 86.56 190 MET A C 1
ATOM 1541 O O . MET A 1 190 ? 17.912 1.539 -1.663 1.00 86.56 190 MET A O 1
ATOM 1545 N N . ALA A 1 191 ? 17.777 3.483 -2.783 1.00 90.31 191 ALA A N 1
ATOM 1546 C CA . ALA A 1 191 ? 16.578 3.157 -3.545 1.00 90.31 191 ALA A CA 1
ATOM 1547 C C . ALA A 1 191 ? 16.852 2.052 -4.579 1.00 90.31 191 ALA A C 1
ATOM 1549 O O . ALA A 1 191 ? 16.084 1.100 -4.641 1.00 90.31 191 ALA A O 1
ATOM 1550 N N . CYS A 1 192 ? 17.977 2.090 -5.301 1.00 84.00 192 CYS A N 1
ATOM 1551 C CA . CYS A 1 192 ? 18.409 0.972 -6.150 1.00 84.00 192 CYS A CA 1
ATOM 1552 C C . CYS A 1 192 ? 18.538 -0.325 -5.338 1.00 84.00 192 CYS A C 1
ATOM 1554 O O . CYS A 1 192 ? 17.922 -1.323 -5.689 1.00 84.00 192 CYS A O 1
ATOM 1556 N N . GLY A 1 193 ? 19.225 -0.288 -4.189 1.00 85.69 193 GLY A N 1
ATOM 1557 C CA . GLY A 1 193 ? 19.351 -1.461 -3.318 1.00 85.69 193 GLY A CA 1
ATOM 1558 C C . GLY A 1 193 ? 18.015 -1.965 -2.756 1.00 85.69 193 GLY A C 1
ATOM 1559 O O . GLY A 1 193 ? 17.844 -3.167 -2.561 1.00 85.69 193 GLY A O 1
ATOM 1560 N N . PHE A 1 194 ? 17.047 -1.074 -2.516 1.00 91.25 194 PHE A N 1
ATOM 1561 C CA . PHE A 1 194 ? 15.672 -1.458 -2.189 1.00 91.25 194 PHE A CA 1
ATOM 1562 C C . PHE A 1 194 ? 15.038 -2.233 -3.344 1.00 91.25 194 PHE A C 1
ATOM 1564 O O . PHE A 1 194 ? 14.477 -3.306 -3.121 1.00 91.25 194 PHE A O 1
ATOM 1571 N N . ILE A 1 195 ? 15.125 -1.701 -4.565 1.00 86.94 195 ILE A N 1
ATOM 1572 C CA . ILE A 1 195 ? 14.504 -2.323 -5.731 1.00 86.94 195 ILE A CA 1
ATOM 1573 C C . ILE A 1 195 ? 15.145 -3.686 -5.987 1.00 86.94 195 ILE A C 1
ATOM 1575 O O . ILE A 1 195 ? 14.420 -4.674 -6.023 1.00 86.94 195 ILE A O 1
ATOM 1579 N N . ASP A 1 196 ? 16.474 -3.770 -6.030 1.00 83.31 196 ASP A N 1
ATOM 1580 C CA . ASP A 1 196 ? 17.213 -5.024 -6.223 1.00 83.31 196 ASP A CA 1
ATOM 1581 C C . ASP A 1 196 ? 16.822 -6.088 -5.189 1.00 83.31 196 ASP A C 1
ATOM 1583 O O . ASP A 1 196 ? 16.666 -7.268 -5.511 1.00 83.31 196 ASP A O 1
ATOM 1587 N N . LYS A 1 197 ? 16.613 -5.672 -3.934 1.00 86.25 197 LYS A N 1
ATOM 1588 C CA . LYS A 1 197 ? 16.201 -6.572 -2.854 1.00 86.25 197 LYS A CA 1
ATOM 1589 C C . LYS A 1 197 ? 14.784 -7.115 -3.053 1.00 86.25 197 LYS A C 1
ATOM 1591 O O . LYS A 1 197 ? 14.549 -8.289 -2.770 1.00 86.25 197 LYS A O 1
ATOM 1596 N N . TYR A 1 198 ? 13.834 -6.280 -3.475 1.00 85.56 198 TYR A N 1
ATOM 1597 C CA . TYR A 1 198 ? 12.407 -6.630 -3.446 1.00 85.56 198 TYR A CA 1
ATOM 1598 C C . TYR A 1 198 ? 11.815 -7.023 -4.806 1.00 85.56 198 TYR A C 1
ATOM 1600 O O . TYR A 1 198 ? 10.795 -7.706 -4.832 1.00 85.56 198 TYR A O 1
ATOM 1608 N N . ILE A 1 199 ? 12.469 -6.697 -5.923 1.00 79.12 199 ILE A N 1
ATOM 1609 C CA . ILE A 1 199 ? 12.048 -7.058 -7.290 1.00 79.12 199 ILE A CA 1
ATOM 1610 C C . ILE A 1 199 ? 11.954 -8.579 -7.512 1.00 79.12 199 ILE A C 1
ATOM 1612 O O . ILE A 1 199 ? 11.088 -9.073 -8.241 1.00 79.12 199 ILE A O 1
ATOM 1616 N N . GLY A 1 200 ? 12.848 -9.331 -6.864 1.00 67.75 200 GLY A N 1
ATOM 1617 C CA . GLY A 1 200 ? 12.931 -10.791 -6.928 1.00 67.75 200 GLY A CA 1
ATOM 1618 C C . GLY A 1 200 ? 12.431 -11.504 -5.672 1.00 67.75 200 GLY A C 1
ATOM 1619 O O . GLY A 1 200 ? 12.534 -12.727 -5.594 1.00 67.75 200 GLY A O 1
ATOM 1620 N N . ALA A 1 201 ? 11.925 -10.769 -4.680 1.00 73.81 201 ALA A N 1
ATOM 1621 C CA . ALA A 1 201 ? 11.504 -11.355 -3.416 1.00 73.81 201 ALA A CA 1
ATOM 1622 C C . ALA A 1 201 ? 10.176 -12.123 -3.550 1.00 73.81 201 ALA A C 1
ATOM 1624 O O . ALA A 1 201 ? 9.371 -11.876 -4.446 1.00 73.81 201 ALA A O 1
ATOM 1625 N N . THR A 1 202 ? 9.928 -13.052 -2.624 1.00 69.69 202 THR A N 1
ATOM 1626 C CA . THR A 1 202 ? 8.723 -13.906 -2.588 1.00 69.69 202 THR A CA 1
ATOM 1627 C C . THR A 1 202 ? 7.459 -13.186 -2.126 1.00 69.69 202 THR A C 1
ATOM 1629 O O . THR A 1 202 ? 6.407 -13.811 -2.018 1.00 69.69 202 THR A O 1
ATOM 1632 N N . TYR A 1 203 ? 7.547 -11.893 -1.827 1.00 73.19 203 TYR A N 1
ATOM 1633 C CA . TYR A 1 203 ? 6.396 -11.104 -1.428 1.00 73.19 203 TYR A CA 1
ATOM 1634 C C . TYR A 1 203 ? 5.363 -11.009 -2.559 1.00 73.19 203 TYR A C 1
ATOM 1636 O O . TYR A 1 203 ? 5.699 -11.068 -3.743 1.00 73.19 203 TYR A O 1
ATOM 1644 N N . SER A 1 204 ? 4.091 -10.842 -2.196 1.00 67.12 204 SER A N 1
ATOM 1645 C CA . SER A 1 204 ? 3.001 -10.698 -3.161 1.00 67.12 204 SER A CA 1
ATOM 1646 C C . SER A 1 204 ? 3.241 -9.545 -4.125 1.00 67.12 204 SER A C 1
ATOM 1648 O O . SER A 1 204 ? 3.251 -8.362 -3.778 1.00 67.12 204 SER A O 1
ATOM 1650 N N . LYS A 1 205 ? 3.423 -9.914 -5.385 1.00 63.00 205 LYS A N 1
ATOM 1651 C CA . LYS A 1 205 ? 3.835 -8.998 -6.446 1.00 63.00 205 LYS A CA 1
ATOM 1652 C C . LYS A 1 205 ? 2.821 -7.881 -6.673 1.00 63.00 205 LYS A C 1
ATOM 1654 O O . LYS A 1 205 ? 3.229 -6.777 -7.011 1.00 63.00 205 LYS A O 1
ATOM 1659 N N . ILE A 1 206 ? 1.534 -8.127 -6.419 1.00 61.75 206 ILE A N 1
ATOM 1660 C CA . ILE A 1 206 ? 0.470 -7.122 -6.554 1.00 61.75 206 ILE A CA 1
ATOM 1661 C C . ILE A 1 206 ? 0.710 -5.970 -5.564 1.00 61.75 206 ILE A C 1
ATOM 1663 O O . ILE A 1 206 ? 0.628 -4.803 -5.928 1.00 61.75 206 ILE A O 1
ATOM 1667 N N . THR A 1 207 ? 1.061 -6.275 -4.312 1.00 67.25 207 THR A N 1
ATOM 1668 C CA . THR A 1 207 ? 1.251 -5.270 -3.252 1.00 67.25 207 THR A CA 1
ATOM 1669 C C . THR A 1 207 ? 2.545 -4.495 -3.371 1.00 67.25 207 THR A C 1
ATOM 1671 O O . THR A 1 207 ? 2.541 -3.282 -3.160 1.00 67.25 207 THR A O 1
ATOM 1674 N N . TYR A 1 208 ? 3.635 -5.139 -3.779 1.00 77.00 208 TYR A N 1
ATOM 1675 C CA . TYR A 1 208 ? 4.940 -4.481 -3.725 1.00 77.00 208 TYR A CA 1
ATOM 1676 C C . TYR A 1 208 ? 5.447 -3.964 -5.067 1.00 77.00 208 TYR A C 1
ATOM 1678 O O . TYR A 1 208 ? 6.360 -3.145 -5.058 1.00 77.00 208 TYR A O 1
ATOM 1686 N N . SER A 1 209 ? 4.841 -4.328 -6.201 1.00 76.69 209 SER A N 1
ATOM 1687 C CA . SER A 1 209 ? 5.204 -3.715 -7.489 1.00 76.69 209 SER A CA 1
ATOM 1688 C C . SER A 1 209 ? 4.835 -2.234 -7.534 1.00 76.69 209 SER A C 1
ATOM 1690 O O . SER A 1 209 ? 5.670 -1.421 -7.919 1.00 76.69 209 SER A O 1
ATOM 1692 N N . SER A 1 210 ? 3.656 -1.855 -7.029 1.00 80.81 210 SER A N 1
ATOM 1693 C CA . SER A 1 210 ? 3.282 -0.437 -6.889 1.00 80.81 210 SER A CA 1
ATOM 1694 C C . SER A 1 210 ? 4.185 0.318 -5.903 1.00 80.81 210 SER A C 1
ATOM 1696 O O . SER A 1 210 ? 4.490 1.489 -6.116 1.00 80.81 210 SER A O 1
ATOM 1698 N N . LEU A 1 211 ? 4.678 -0.346 -4.849 1.00 87.62 211 LEU A N 1
ATOM 1699 C CA . LEU A 1 211 ? 5.648 0.242 -3.920 1.00 87.62 211 LEU A CA 1
ATOM 1700 C C . LEU A 1 211 ? 7.026 0.429 -4.573 1.00 87.62 211 LEU A C 1
ATOM 1702 O O . LEU A 1 211 ? 7.653 1.470 -4.398 1.00 87.62 211 LEU A O 1
ATOM 1706 N N . ILE A 1 212 ? 7.499 -0.562 -5.332 1.00 86.06 212 ILE A N 1
ATOM 1707 C CA . ILE A 1 212 ? 8.745 -0.481 -6.108 1.00 86.06 212 ILE A CA 1
ATOM 1708 C C . ILE A 1 212 ? 8.652 0.653 -7.129 1.00 86.06 212 ILE A C 1
ATOM 1710 O O . ILE A 1 212 ? 9.577 1.458 -7.228 1.00 86.06 212 ILE A O 1
ATOM 1714 N N . GLN A 1 213 ? 7.524 0.761 -7.835 1.00 80.94 213 GLN A N 1
ATOM 1715 C CA . GLN A 1 213 ? 7.262 1.864 -8.753 1.00 80.94 213 GLN A CA 1
ATOM 1716 C C . GLN A 1 213 ? 7.321 3.198 -8.014 1.00 80.94 213 GLN A C 1
ATOM 1718 O O . GLN A 1 213 ? 8.057 4.090 -8.430 1.00 80.94 213 GLN A O 1
ATOM 1723 N N . ARG A 1 214 ? 6.629 3.307 -6.872 1.00 85.88 214 ARG A N 1
ATOM 1724 C CA . ARG A 1 214 ? 6.654 4.521 -6.058 1.00 85.88 214 ARG A CA 1
ATOM 1725 C C . ARG A 1 214 ? 8.068 4.896 -5.628 1.00 85.88 214 ARG A C 1
ATOM 1727 O O . ARG A 1 214 ? 8.418 6.066 -5.659 1.00 85.88 214 ARG A O 1
ATOM 1734 N N . VAL A 1 215 ? 8.889 3.924 -5.234 1.00 88.81 215 VAL A N 1
ATOM 1735 C CA . VAL A 1 215 ? 10.297 4.158 -4.879 1.00 88.81 215 VAL A CA 1
ATOM 1736 C C . VAL A 1 215 ? 11.092 4.661 -6.082 1.00 88.81 215 VAL A C 1
ATOM 1738 O O . VAL A 1 215 ? 11.872 5.602 -5.950 1.00 88.81 215 VAL A O 1
ATOM 1741 N N . SER A 1 216 ? 10.885 4.070 -7.257 1.00 84.94 216 SER A N 1
ATOM 1742 C CA . SER A 1 216 ? 11.525 4.538 -8.486 1.00 84.94 216 SER A CA 1
ATOM 1743 C C . SER A 1 216 ? 11.144 5.995 -8.779 1.00 84.94 216 SER A C 1
ATOM 1745 O O . SER A 1 216 ? 12.019 6.835 -8.982 1.00 84.94 216 SER A O 1
ATOM 1747 N N . GLU A 1 217 ? 9.853 6.319 -8.719 1.00 81.06 217 GLU A N 1
ATOM 1748 C CA . GLU A 1 217 ? 9.315 7.661 -8.968 1.00 81.06 217 GLU A CA 1
ATOM 1749 C C . GLU A 1 217 ? 9.710 8.698 -7.904 1.00 81.06 217 GLU A C 1
ATOM 1751 O O . GLU A 1 217 ? 9.972 9.848 -8.232 1.00 81.06 217 GLU A O 1
ATOM 1756 N N . ASP A 1 218 ? 9.765 8.330 -6.626 1.00 85.06 218 ASP A N 1
ATOM 1757 C CA . ASP A 1 218 ? 10.061 9.289 -5.556 1.00 85.06 218 ASP A CA 1
ATOM 1758 C C . ASP A 1 218 ? 11.571 9.571 -5.423 1.00 85.06 218 ASP A C 1
ATOM 1760 O O . ASP A 1 218 ? 11.949 10.619 -4.892 1.00 85.06 218 ASP A O 1
ATOM 1764 N N . PHE A 1 219 ? 12.444 8.640 -5.839 1.00 86.19 219 PHE A N 1
ATOM 1765 C CA . PHE A 1 219 ? 13.874 8.686 -5.491 1.00 86.19 219 PHE A CA 1
ATOM 1766 C C . PHE A 1 219 ? 14.853 8.567 -6.665 1.00 86.19 219 PHE A C 1
ATOM 1768 O O . PHE A 1 219 ? 16.027 8.903 -6.484 1.00 86.19 219 PHE A O 1
ATOM 1775 N N . LEU A 1 220 ? 14.420 8.116 -7.848 1.00 80.31 220 LEU A N 1
ATOM 1776 C CA . LEU A 1 220 ? 15.305 7.899 -9.006 1.00 80.31 220 LEU A CA 1
ATOM 1777 C C . LEU A 1 220 ? 14.989 8.819 -10.202 1.00 80.31 220 LEU A C 1
ATOM 1779 O O . LEU A 1 220 ? 15.878 9.104 -11.010 1.00 80.31 220 LEU A O 1
ATOM 1783 N N . THR A 1 221 ? 13.765 9.343 -10.313 1.00 62.50 221 THR A N 1
ATOM 1784 C CA . THR A 1 221 ? 13.287 10.052 -11.521 1.00 62.50 221 THR A CA 1
ATOM 1785 C C . THR A 1 221 ? 13.502 11.564 -11.538 1.00 62.50 221 THR A C 1
ATOM 1787 O O . THR A 1 221 ? 13.342 12.166 -12.595 1.00 62.50 221 THR A O 1
ATOM 1790 N N . GLU A 1 222 ? 13.959 12.217 -10.460 1.00 52.91 222 GLU A N 1
ATOM 1791 C CA . GLU A 1 222 ? 14.188 13.677 -10.500 1.00 52.91 222 GLU A CA 1
ATOM 1792 C C . GLU A 1 222 ? 15.279 14.124 -11.508 1.00 52.91 222 GLU A C 1
ATOM 1794 O O . GLU A 1 222 ? 15.504 15.318 -11.644 1.00 52.91 222 GLU A O 1
ATOM 1799 N N . ASN A 1 223 ? 15.974 13.207 -12.196 1.00 43.19 223 ASN A N 1
ATOM 1800 C CA . ASN A 1 223 ? 16.817 13.493 -13.371 1.00 43.19 223 ASN A CA 1
ATOM 1801 C C . ASN A 1 223 ? 16.837 12.349 -14.411 1.00 43.19 223 ASN A C 1
ATOM 1803 O O . ASN A 1 223 ? 17.674 12.355 -15.311 1.00 43.19 223 ASN A O 1
ATOM 1807 N N . SER A 1 224 ? 15.943 11.363 -14.304 1.00 43.62 224 SER A N 1
ATOM 1808 C CA . SER A 1 224 ? 15.802 10.310 -15.310 1.00 43.62 224 SER A CA 1
ATOM 1809 C C . SER A 1 224 ? 14.342 10.263 -15.736 1.00 43.62 224 SER A C 1
ATOM 1811 O O . SER A 1 224 ? 13.473 9.786 -15.011 1.00 43.62 224 SER A O 1
ATOM 1813 N N . GLN A 1 225 ? 14.048 10.816 -16.915 1.00 48.22 225 GLN A N 1
ATOM 1814 C CA . GLN A 1 225 ? 12.858 10.379 -17.636 1.00 48.22 225 GLN A CA 1
ATOM 1815 C C . GLN A 1 225 ? 12.956 8.856 -17.703 1.00 48.22 225 GLN A C 1
ATOM 1817 O O . GLN A 1 225 ? 14.012 8.339 -18.081 1.00 48.22 225 GLN A O 1
ATOM 1822 N N . THR A 1 226 ? 11.910 8.132 -17.301 1.00 56.97 226 THR A N 1
ATOM 1823 C CA . THR A 1 226 ? 11.805 6.722 -17.666 1.00 56.97 226 THR A CA 1
ATOM 1824 C C . THR A 1 226 ? 12.018 6.669 -19.170 1.00 56.97 226 THR A C 1
ATOM 1826 O O . THR A 1 226 ? 11.216 7.190 -19.942 1.00 56.97 226 THR A O 1
ATOM 1829 N N . LEU A 1 227 ? 13.148 6.091 -19.587 1.00 69.50 227 LEU A N 1
ATOM 1830 C CA . LEU A 1 227 ? 13.483 5.960 -21.003 1.00 69.50 227 LEU A CA 1
ATOM 1831 C C . LEU A 1 227 ? 12.462 5.064 -21.705 1.00 69.50 227 LEU A C 1
ATOM 1833 O O . LEU A 1 227 ? 12.426 5.016 -22.920 1.00 69.50 227 LEU A O 1
ATOM 1837 N N . ILE A 1 228 ? 11.606 4.382 -20.946 1.00 77.69 228 ILE A N 1
ATOM 1838 C CA . ILE A 1 228 ? 10.449 3.674 -21.452 1.00 77.69 228 ILE A CA 1
ATOM 1839 C C . ILE A 1 228 ? 9.177 4.496 -21.259 1.00 77.69 228 ILE A C 1
ATOM 1841 O O . ILE A 1 228 ? 8.792 4.817 -20.135 1.00 77.69 228 ILE A O 1
ATOM 1845 N N . ASP A 1 229 ? 8.485 4.737 -22.370 1.00 83.12 229 ASP A N 1
ATOM 1846 C CA . ASP A 1 229 ? 7.078 5.126 -22.380 1.00 83.12 229 ASP A CA 1
ATOM 1847 C C . ASP A 1 229 ? 6.195 3.892 -22.593 1.00 83.12 229 ASP A C 1
ATOM 1849 O O . ASP A 1 229 ? 6.521 3.012 -23.398 1.00 83.12 229 ASP A O 1
ATOM 1853 N N . THR A 1 230 ? 5.068 3.830 -21.883 1.00 84.94 230 THR A N 1
ATOM 1854 C CA . THR A 1 230 ? 4.096 2.742 -22.025 1.00 84.94 230 THR A CA 1
ATOM 1855 C C . THR A 1 230 ? 2.717 3.291 -22.348 1.00 84.94 230 THR A C 1
ATOM 1857 O O . THR A 1 230 ? 2.207 4.209 -21.708 1.00 84.94 230 THR A O 1
ATOM 1860 N N . LYS A 1 231 ? 2.071 2.691 -23.346 1.00 88.44 231 LYS A N 1
ATOM 1861 C CA . LYS A 1 231 ? 0.733 3.074 -23.784 1.00 88.44 231 LYS A CA 1
ATOM 1862 C C . LYS A 1 231 ? -0.159 1.854 -23.894 1.00 88.44 231 LYS A C 1
ATOM 1864 O O . LYS A 1 231 ? 0.150 0.909 -24.613 1.00 88.44 231 LYS A O 1
ATOM 1869 N N . VAL A 1 232 ? -1.307 1.904 -23.226 1.00 90.50 232 VAL A N 1
ATOM 1870 C CA . VAL A 1 232 ? -2.304 0.830 -23.259 1.00 90.50 232 VAL A CA 1
ATOM 1871 C C . VAL A 1 232 ? -3.404 1.155 -24.258 1.00 90.50 232 VAL A C 1
ATOM 1873 O O . VAL A 1 232 ? -3.963 2.253 -24.264 1.00 90.50 232 VAL A O 1
ATOM 1876 N N . ARG A 1 233 ? -3.746 0.177 -25.096 1.00 90.38 233 ARG A N 1
ATOM 1877 C CA . ARG A 1 233 ? -4.902 0.213 -25.988 1.00 90.38 233 ARG A CA 1
ATOM 1878 C C . ARG A 1 233 ? -5.764 -1.020 -25.756 1.00 90.38 233 ARG A C 1
ATOM 1880 O O . ARG A 1 233 ? -5.300 -2.147 -25.898 1.00 90.38 233 ARG A O 1
ATOM 1887 N N . ILE A 1 234 ? -7.038 -0.784 -25.476 1.00 87.94 234 ILE A N 1
ATOM 1888 C CA . ILE A 1 234 ? -8.073 -1.813 -25.375 1.00 87.94 234 ILE A CA 1
ATOM 1889 C C . ILE A 1 234 ? -9.033 -1.624 -26.555 1.00 87.94 234 ILE A C 1
ATOM 1891 O O . ILE A 1 234 ? -9.365 -0.493 -26.911 1.00 87.94 234 ILE A O 1
ATOM 1895 N N . ALA A 1 235 ? -9.434 -2.718 -27.208 1.00 81.75 235 ALA A N 1
ATOM 1896 C CA . ALA A 1 235 ? -10.152 -2.643 -28.485 1.00 81.75 235 ALA A CA 1
ATOM 1897 C C . ALA A 1 235 ? -11.558 -2.025 -28.384 1.00 81.75 235 ALA A C 1
ATOM 1899 O O . ALA A 1 235 ? -11.973 -1.300 -29.289 1.00 81.75 235 ALA A O 1
ATOM 1900 N N . LYS A 1 236 ? -12.285 -2.301 -27.296 1.00 79.31 236 LYS A N 1
ATOM 1901 C CA . LYS A 1 236 ? -13.635 -1.787 -27.038 1.00 79.31 236 LYS A CA 1
ATOM 1902 C C . LYS A 1 236 ? -13.672 -0.984 -25.745 1.00 79.31 236 LYS A C 1
ATOM 1904 O O . LYS A 1 236 ? -12.875 -1.201 -24.838 1.00 79.31 236 LYS A O 1
ATOM 1909 N N . LYS A 1 237 ? -14.636 -0.067 -25.656 1.00 70.69 237 LYS A N 1
ATOM 1910 C CA . LYS A 1 237 ? -14.882 0.711 -24.438 1.00 70.69 237 LYS A CA 1
ATOM 1911 C C . LYS A 1 237 ? -15.625 -0.109 -23.377 1.00 70.69 237 LYS A C 1
ATOM 1913 O O . LYS A 1 237 ? -15.392 0.114 -22.193 1.00 70.69 237 LYS A O 1
ATOM 1918 N N . HIS A 1 238 ? -16.530 -0.998 -23.801 1.00 77.50 238 HIS A N 1
ATOM 1919 C CA . HIS A 1 238 ? -17.404 -1.805 -22.939 1.00 77.50 238 HIS A CA 1
ATOM 1920 C C . HIS A 1 238 ? -17.327 -3.275 -23.366 1.00 77.50 238 HIS A C 1
ATOM 1922 O O . HIS A 1 238 ? -17.299 -3.565 -24.567 1.00 77.50 238 HIS A O 1
ATOM 1928 N N . TYR A 1 239 ? -17.281 -4.169 -22.382 1.00 82.50 239 TYR A N 1
ATOM 1929 C CA . TYR A 1 239 ? -17.285 -5.625 -22.551 1.00 82.50 239 TYR A CA 1
ATOM 1930 C C . TYR A 1 239 ? -18.326 -6.253 -21.624 1.00 82.50 239 TYR A C 1
ATOM 1932 O O . TYR A 1 239 ? -18.704 -5.642 -20.621 1.00 82.50 239 TYR A O 1
ATOM 1940 N N . ARG A 1 240 ? -18.779 -7.459 -21.973 1.00 80.88 240 ARG A N 1
ATOM 1941 C CA . ARG A 1 240 ? -19.694 -8.273 -21.163 1.00 80.88 240 ARG A CA 1
ATOM 1942 C C . ARG A 1 240 ? -18.924 -9.316 -20.363 1.00 80.88 240 ARG A C 1
ATOM 1944 O O . ARG A 1 240 ? -17.811 -9.687 -20.727 1.00 80.88 240 ARG A O 1
ATOM 1951 N N . ILE A 1 241 ? -19.532 -9.819 -19.291 1.00 77.94 241 ILE A N 1
ATOM 1952 C CA . ILE A 1 241 ? -18.980 -10.959 -18.545 1.00 77.94 241 ILE A CA 1
ATOM 1953 C C . ILE A 1 241 ? -18.796 -12.148 -19.501 1.00 77.94 241 ILE A C 1
ATOM 1955 O O . ILE A 1 241 ? -19.689 -12.456 -20.291 1.00 77.94 241 ILE A O 1
ATOM 1959 N N . GLY A 1 242 ? -17.634 -12.801 -19.424 1.00 73.62 242 GLY A N 1
ATOM 1960 C CA . GLY A 1 242 ? -17.246 -13.891 -20.321 1.00 73.62 242 GLY A CA 1
ATOM 1961 C C . GLY A 1 242 ? -16.639 -13.449 -21.658 1.00 73.62 242 GLY A C 1
ATOM 1962 O O . GLY A 1 242 ? -16.183 -14.307 -22.412 1.00 73.62 242 GLY A O 1
ATOM 1963 N N . ASP A 1 243 ? -16.588 -12.145 -21.963 1.00 80.94 243 ASP A N 1
ATOM 1964 C CA . ASP A 1 243 ? -15.795 -11.658 -23.093 1.00 80.94 243 ASP A CA 1
ATOM 1965 C C . ASP A 1 243 ? -14.294 -11.769 -22.780 1.00 80.94 243 ASP A C 1
ATOM 1967 O O . ASP A 1 243 ? -13.833 -11.428 -21.689 1.00 80.94 243 ASP A O 1
ATOM 1971 N N . GLU A 1 244 ? -13.513 -12.151 -23.788 1.00 86.81 244 GLU A N 1
ATOM 1972 C CA . GLU A 1 244 ? -12.061 -12.013 -23.763 1.00 86.81 244 GLU A CA 1
ATOM 1973 C C . GLU A 1 244 ? -11.680 -10.583 -24.176 1.00 86.81 244 GLU A C 1
ATOM 1975 O O . GLU A 1 244 ? -12.031 -10.110 -25.265 1.00 86.81 244 GLU A O 1
ATOM 1980 N N . VAL A 1 245 ? -10.970 -9.868 -23.303 1.00 89.38 245 VAL A N 1
ATOM 1981 C CA . VAL A 1 245 ? -10.558 -8.480 -23.531 1.00 89.38 245 VAL A CA 1
ATOM 1982 C C . VAL A 1 245 ? -9.147 -8.448 -24.124 1.00 89.38 245 VAL A C 1
ATOM 1984 O O . VAL A 1 245 ? -8.176 -8.661 -23.395 1.00 89.38 245 VAL A O 1
ATOM 1987 N N . PRO A 1 246 ? -8.978 -8.125 -25.421 1.00 90.75 246 PRO A N 1
ATOM 1988 C CA . PRO A 1 246 ? -7.657 -7.931 -25.999 1.00 90.75 246 PRO A CA 1
ATOM 1989 C C . PRO A 1 246 ? -7.058 -6.597 -25.539 1.00 90.75 246 PRO A C 1
ATOM 1991 O O . PRO A 1 246 ? -7.638 -5.519 -25.732 1.00 90.75 246 PRO A O 1
ATOM 1994 N N . ILE A 1 247 ? -5.857 -6.676 -24.975 1.00 92.25 247 ILE A N 1
ATOM 1995 C CA . ILE A 1 247 ? -5.069 -5.552 -24.474 1.00 92.25 247 ILE A CA 1
ATOM 1996 C C . ILE A 1 247 ? -3.772 -5.489 -25.284 1.00 92.25 247 ILE A C 1
ATOM 1998 O O . ILE A 1 247 ? -3.021 -6.455 -25.374 1.00 92.25 247 ILE A O 1
ATOM 2002 N N . THR A 1 248 ? -3.483 -4.336 -25.878 1.00 92.38 248 THR A N 1
ATOM 2003 C CA . THR A 1 248 ? -2.178 -4.048 -26.480 1.00 92.38 248 THR A CA 1
ATOM 2004 C C . THR A 1 248 ? -1.442 -3.059 -25.595 1.00 92.38 248 THR A C 1
ATOM 2006 O O . THR A 1 248 ? -1.934 -1.953 -25.373 1.00 92.38 248 THR A O 1
ATOM 2009 N N . VAL A 1 249 ? -0.263 -3.441 -25.114 1.00 92.06 249 VAL A N 1
ATOM 2010 C CA . VAL A 1 249 ? 0.669 -2.529 -24.450 1.00 92.06 249 VAL A CA 1
ATOM 2011 C C . VAL A 1 249 ? 1.788 -2.201 -25.424 1.00 92.06 249 VAL A C 1
ATOM 2013 O O . VAL A 1 249 ? 2.566 -3.068 -25.814 1.00 92.06 249 VAL A O 1
ATOM 2016 N N . THR A 1 250 ? 1.859 -0.945 -25.830 1.00 91.44 250 THR A N 1
ATOM 2017 C CA . THR A 1 250 ? 2.947 -0.406 -26.635 1.00 91.44 250 THR A CA 1
ATOM 2018 C C . THR A 1 250 ? 4.025 0.125 -25.702 1.00 91.44 250 THR A C 1
ATOM 2020 O O . THR A 1 250 ? 3.721 0.904 -24.804 1.00 91.44 250 THR A O 1
ATOM 2023 N N . ILE A 1 251 ? 5.267 -0.292 -25.922 1.00 90.19 251 ILE A N 1
ATOM 2024 C CA . ILE A 1 251 ? 6.446 0.151 -25.180 1.00 90.19 251 ILE A CA 1
ATOM 2025 C C . ILE A 1 251 ? 7.392 0.832 -26.155 1.00 90.19 251 ILE A C 1
ATOM 2027 O O . ILE A 1 251 ? 7.752 0.228 -27.165 1.00 90.19 251 ILE A O 1
ATOM 2031 N N . THR A 1 252 ? 7.807 2.053 -25.841 1.00 89.88 252 THR A N 1
ATOM 2032 C CA . THR A 1 252 ? 8.779 2.810 -26.636 1.00 89.88 252 THR A CA 1
ATOM 2033 C C . THR A 1 252 ? 10.015 3.091 -25.800 1.00 89.88 252 THR A C 1
ATOM 2035 O O . THR A 1 252 ? 9.895 3.672 -24.725 1.00 89.88 252 THR A O 1
ATOM 2038 N N . ASN A 1 253 ? 11.191 2.707 -26.296 1.00 90.12 253 ASN A N 1
ATOM 2039 C CA . ASN A 1 253 ? 12.468 3.118 -25.720 1.00 90.12 253 ASN A CA 1
ATOM 2040 C C . ASN A 1 253 ? 12.847 4.500 -26.274 1.00 90.12 253 ASN A C 1
ATOM 2042 O O . ASN A 1 253 ? 13.336 4.594 -27.384 1.00 90.12 253 ASN A O 1
ATOM 2046 N N . ASN A 1 254 ? 12.622 5.568 -25.519 1.00 85.69 254 ASN A N 1
ATOM 2047 C CA . ASN A 1 254 ? 13.045 6.940 -25.815 1.00 85.69 254 ASN A CA 1
ATOM 2048 C C . ASN A 1 254 ? 14.513 7.224 -25.429 1.00 85.69 254 ASN A C 1
ATOM 2050 O O . ASN A 1 254 ? 14.941 8.377 -25.463 1.00 85.69 254 ASN A O 1
ATOM 2054 N N . GLY A 1 255 ? 15.259 6.213 -24.979 1.00 83.19 255 GLY A N 1
ATOM 2055 C CA . GLY A 1 255 ? 16.667 6.319 -24.614 1.00 83.19 255 GLY A CA 1
ATOM 2056 C C . GLY A 1 255 ? 17.632 6.088 -25.768 1.00 83.19 255 GLY A C 1
ATOM 2057 O O . GLY A 1 255 ? 17.252 5.675 -26.861 1.00 83.19 25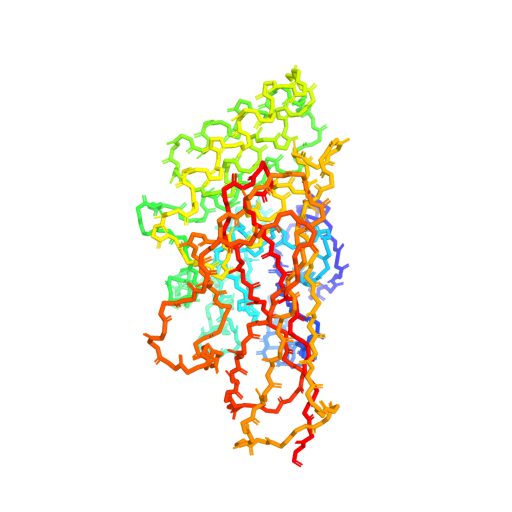5 GLY A O 1
ATOM 2058 N N . GLU A 1 256 ? 18.910 6.328 -25.478 1.00 84.56 256 GLU A N 1
ATOM 2059 C CA . GLU A 1 256 ? 20.020 6.167 -26.427 1.00 84.56 256 GLU A CA 1
ATOM 2060 C C . GLU A 1 256 ? 20.691 4.782 -26.351 1.00 84.56 256 GLU A C 1
ATOM 2062 O O . GLU A 1 256 ? 21.474 4.434 -27.232 1.00 84.56 256 GLU A O 1
ATOM 2067 N N . ASP A 1 257 ? 20.353 3.973 -25.339 1.00 86.19 257 ASP A N 1
ATOM 2068 C CA . ASP A 1 257 ? 20.890 2.624 -25.113 1.00 86.19 257 ASP A CA 1
ATOM 2069 C C . ASP A 1 257 ? 19.814 1.535 -25.281 1.00 86.19 257 ASP A C 1
ATOM 2071 O O . ASP A 1 257 ? 18.613 1.788 -25.152 1.00 86.19 257 ASP A O 1
ATOM 2075 N N . ASP A 1 258 ? 20.246 0.297 -25.541 1.00 88.31 258 ASP A N 1
ATOM 2076 C CA . ASP A 1 258 ? 19.374 -0.884 -25.560 1.00 88.31 258 ASP A CA 1
ATOM 2077 C C . ASP A 1 258 ? 18.762 -1.128 -24.168 1.00 88.31 258 ASP A C 1
ATOM 2079 O O . ASP A 1 258 ? 19.480 -1.260 -23.172 1.00 88.31 258 ASP A O 1
ATOM 2083 N N . ILE A 1 259 ? 17.436 -1.285 -24.103 1.00 87.12 259 ILE A N 1
ATOM 2084 C CA . ILE A 1 259 ? 16.739 -1.662 -22.869 1.00 87.12 259 ILE A CA 1
ATOM 2085 C C . ILE A 1 259 ? 16.283 -3.113 -22.952 1.00 87.12 259 ILE A C 1
ATOM 2087 O O . ILE A 1 259 ? 15.588 -3.521 -23.883 1.00 87.12 259 ILE A O 1
ATOM 2091 N N . SER A 1 260 ? 16.659 -3.896 -21.946 1.00 86.88 260 SER A N 1
ATOM 2092 C CA . SER A 1 260 ? 16.215 -5.270 -21.777 1.00 86.88 260 SER A CA 1
ATOM 2093 C C . SER A 1 260 ? 15.000 -5.323 -20.855 1.00 86.88 260 SER A C 1
ATOM 2095 O O . SER A 1 260 ? 15.110 -4.967 -19.688 1.00 86.88 260 SER A O 1
ATOM 2097 N N . ILE A 1 261 ? 13.865 -5.823 -21.342 1.00 86.19 261 ILE A N 1
ATOM 2098 C CA . ILE A 1 261 ? 12.779 -6.349 -20.518 1.00 86.19 261 ILE A CA 1
ATOM 2099 C C . ILE A 1 261 ? 13.252 -7.680 -19.942 1.00 86.19 261 ILE A C 1
ATOM 2101 O O . ILE A 1 261 ? 13.449 -8.667 -20.656 1.00 86.19 261 ILE A O 1
ATOM 2105 N N . GLU A 1 262 ? 13.455 -7.705 -18.636 1.00 81.00 262 GLU A N 1
ATOM 2106 C CA . GLU A 1 262 ? 13.928 -8.874 -17.907 1.00 81.00 262 GLU A CA 1
ATOM 2107 C C . GLU A 1 262 ? 12.769 -9.761 -17.479 1.00 81.00 262 GLU A C 1
ATOM 2109 O O . GLU A 1 262 ? 12.897 -10.985 -17.486 1.00 81.00 262 GLU A O 1
ATOM 2114 N N . LYS A 1 263 ? 11.616 -9.160 -17.170 1.00 80.31 263 LYS A N 1
ATOM 2115 C CA . LYS A 1 263 ? 10.445 -9.843 -16.615 1.00 80.31 263 LYS A CA 1
ATOM 2116 C C . LYS A 1 263 ? 9.179 -9.024 -16.877 1.00 80.31 263 LYS A C 1
ATOM 2118 O O . LYS A 1 263 ? 9.234 -7.799 -16.911 1.00 80.31 263 LYS A O 1
ATOM 2123 N N . ILE A 1 264 ? 8.048 -9.703 -17.052 1.00 81.94 264 ILE A N 1
ATOM 2124 C CA . ILE A 1 264 ? 6.723 -9.083 -17.187 1.00 81.94 264 ILE A CA 1
ATOM 2125 C C . ILE A 1 264 ? 5.797 -9.724 -16.160 1.00 81.94 264 ILE A C 1
ATOM 2127 O O . ILE A 1 264 ? 5.760 -10.952 -16.065 1.00 81.94 264 ILE A O 1
ATOM 2131 N N . GLU A 1 265 ? 5.058 -8.917 -15.406 1.00 77.06 265 GLU A N 1
ATOM 2132 C CA . GLU A 1 265 ? 4.092 -9.391 -14.411 1.00 77.06 265 GLU A CA 1
ATOM 2133 C C . GLU A 1 265 ? 2.768 -8.644 -14.503 1.00 77.06 265 GLU A C 1
ATOM 2135 O O . GLU A 1 265 ? 2.710 -7.514 -14.973 1.00 77.06 265 GLU A O 1
ATOM 2140 N N . THR A 1 266 ? 1.693 -9.286 -14.058 1.00 74.81 266 THR A N 1
ATOM 2141 C CA . THR A 1 266 ? 0.337 -8.735 -14.084 1.00 74.81 266 THR A CA 1
ATOM 2142 C C . THR A 1 266 ? -0.233 -8.710 -12.669 1.00 74.81 266 THR A C 1
ATOM 2144 O O . THR A 1 266 ? 0.042 -9.599 -11.861 1.00 74.81 266 THR A O 1
ATOM 2147 N N . THR A 1 267 ? -1.053 -7.704 -12.350 1.00 65.94 267 THR A N 1
ATOM 2148 C CA . THR A 1 267 ? -1.747 -7.623 -11.048 1.00 65.94 267 THR A CA 1
ATOM 2149 C C . THR A 1 267 ? -2.855 -8.661 -10.884 1.00 65.94 267 THR A C 1
ATOM 2151 O O . THR A 1 267 ? -3.407 -8.800 -9.799 1.00 65.94 267 THR A O 1
ATOM 2154 N N . CYS A 1 268 ? -3.229 -9.358 -11.956 1.00 69.50 268 CYS A N 1
ATOM 2155 C CA . CYS A 1 268 ? -4.312 -10.330 -11.965 1.00 69.50 268 CYS A CA 1
ATOM 2156 C C . CYS A 1 268 ? -3.930 -11.540 -12.813 1.00 69.50 268 CYS A C 1
ATOM 2158 O O . CYS A 1 268 ? -3.473 -11.387 -13.948 1.00 69.50 268 CYS A O 1
ATOM 2160 N N . SER A 1 269 ? -4.205 -12.741 -12.300 1.00 75.19 269 SER A N 1
ATOM 2161 C CA . SER A 1 269 ? -4.089 -13.998 -13.054 1.00 75.19 269 SER A CA 1
ATOM 2162 C C . SER A 1 269 ? -5.044 -14.072 -14.247 1.00 75.19 269 SER A C 1
ATOM 2164 O O . SER A 1 269 ? -4.827 -14.867 -15.158 1.00 75.19 269 SER A O 1
ATOM 2166 N N . CYS A 1 270 ? -6.084 -13.237 -14.248 1.00 79.25 270 CYS A N 1
ATOM 2167 C CA . CYS A 1 270 ? -7.001 -13.070 -15.362 1.00 79.25 270 CYS A CA 1
ATOM 2168 C C . CYS A 1 270 ? -6.345 -12.448 -16.602 1.00 79.25 270 CYS A C 1
ATOM 2170 O O . CYS A 1 270 ? -6.876 -12.629 -17.690 1.00 79.25 270 CYS A O 1
ATOM 2172 N N . ILE A 1 271 ? -5.201 -11.756 -16.471 1.00 85.69 271 ILE A N 1
ATOM 2173 C CA . ILE A 1 271 ? -4.446 -11.190 -17.598 1.00 85.69 271 ILE A CA 1
ATOM 2174 C C . ILE A 1 271 ? -3.334 -12.157 -18.013 1.00 85.69 271 ILE A C 1
ATOM 2176 O O . ILE A 1 271 ? -2.428 -12.444 -17.230 1.00 85.69 271 ILE A O 1
ATOM 2180 N N . LYS A 1 272 ? -3.354 -12.597 -19.272 1.00 88.25 272 LYS A N 1
ATOM 2181 C CA . LYS A 1 272 ? -2.381 -13.525 -19.859 1.00 88.25 272 LYS A CA 1
ATOM 2182 C C . LYS A 1 272 ? -1.740 -12.934 -21.108 1.00 88.25 272 LYS A C 1
ATOM 2184 O O . LYS A 1 272 ? -2.399 -12.278 -21.906 1.00 88.25 272 LYS A O 1
ATOM 2189 N N . MET A 1 273 ? -0.444 -13.163 -21.298 1.00 87.62 273 MET A N 1
ATOM 2190 C CA . MET A 1 273 ? 0.271 -12.715 -22.499 1.00 87.62 273 MET A CA 1
ATOM 2191 C C . MET A 1 273 ? -0.045 -13.629 -23.693 1.00 87.62 273 MET A C 1
ATOM 2193 O O . MET A 1 273 ? -0.086 -14.848 -23.543 1.00 87.62 273 MET A O 1
ATOM 2197 N N . VAL A 1 274 ? -0.223 -13.050 -24.885 1.00 85.75 274 VAL A N 1
ATOM 2198 C CA . VAL A 1 274 ? -0.616 -13.762 -26.111 1.00 85.75 274 VAL A CA 1
ATOM 2199 C C . VAL A 1 274 ? 0.479 -13.647 -27.187 1.00 85.75 274 VAL A C 1
ATOM 2201 O O . VAL A 1 274 ? 0.881 -12.533 -27.532 1.00 85.75 274 VAL A O 1
ATOM 2204 N N . PRO A 1 275 ? 0.942 -14.760 -27.794 1.00 73.88 275 PRO A N 1
ATOM 2205 C CA . PRO A 1 275 ? 0.614 -16.146 -27.459 1.00 73.88 275 PRO A CA 1
ATOM 2206 C C . PRO A 1 275 ? 1.277 -16.591 -26.147 1.00 73.88 275 PRO A C 1
ATOM 2208 O O . PRO A 1 275 ? 2.410 -16.200 -25.847 1.00 73.88 275 PRO A O 1
ATOM 2211 N N . GLU A 1 276 ? 0.578 -17.449 -25.404 1.00 65.81 276 GLU A N 1
ATOM 2212 C CA . GLU A 1 276 ? 1.086 -18.044 -24.168 1.00 65.81 276 GLU A CA 1
ATOM 2213 C C . GLU A 1 276 ? 2.412 -18.781 -24.445 1.00 65.81 276 GLU A C 1
ATOM 2215 O O . GLU A 1 276 ? 2.562 -19.468 -25.457 1.00 65.81 276 GLU A O 1
ATOM 2220 N N . ASN A 1 277 ? 3.397 -18.627 -23.555 1.00 58.44 277 ASN A N 1
ATOM 2221 C CA . ASN A 1 277 ? 4.725 -19.261 -23.623 1.00 58.44 277 ASN A CA 1
ATOM 2222 C C . ASN A 1 277 ? 5.708 -18.753 -24.698 1.00 58.44 277 ASN A C 1
ATOM 2224 O O . ASN A 1 277 ? 6.744 -19.388 -24.913 1.00 58.44 277 ASN A O 1
ATOM 2228 N N . ARG A 1 278 ? 5.478 -17.608 -25.358 1.00 57.16 278 ARG A N 1
ATOM 2229 C CA . ARG A 1 278 ? 6.568 -16.978 -26.129 1.00 57.16 278 ARG A CA 1
ATOM 2230 C C . ARG A 1 278 ? 7.588 -16.320 -25.201 1.00 57.16 278 ARG A C 1
ATOM 2232 O O . ARG A 1 278 ? 7.225 -15.551 -24.316 1.00 57.16 278 ARG A O 1
ATOM 2239 N N . ASN A 1 279 ? 8.874 -16.538 -25.496 1.00 57.47 279 ASN A N 1
ATOM 2240 C CA . ASN A 1 279 ? 9.929 -15.613 -25.092 1.00 57.47 279 ASN A CA 1
ATOM 2241 C C . ASN A 1 279 ? 9.557 -14.246 -25.664 1.00 57.47 279 ASN A C 1
ATOM 2243 O O . ASN A 1 279 ? 9.631 -14.034 -26.877 1.00 57.47 279 ASN A O 1
ATOM 2247 N N . TYR A 1 280 ? 9.094 -13.343 -24.807 1.00 66.00 280 TYR A N 1
ATOM 2248 C CA . TYR A 1 280 ? 8.915 -11.959 -25.197 1.00 66.00 280 TYR A CA 1
ATOM 2249 C C . TYR A 1 280 ? 10.256 -11.413 -25.686 1.00 66.00 280 TYR A C 1
ATOM 2251 O O . TYR A 1 280 ? 11.326 -11.838 -25.234 1.00 66.00 280 TYR A O 1
ATOM 2259 N N . ARG A 1 281 ? 10.211 -10.503 -26.662 1.00 65.56 281 ARG A N 1
ATOM 2260 C CA . ARG A 1 281 ? 11.432 -9.880 -27.161 1.00 65.56 281 ARG A CA 1
ATOM 2261 C C . ARG A 1 281 ? 12.052 -9.092 -26.013 1.00 65.56 281 ARG A C 1
ATOM 2263 O O . ARG A 1 281 ? 11.509 -8.081 -25.594 1.00 65.56 281 ARG A O 1
ATOM 2270 N N . ARG A 1 282 ? 13.181 -9.589 -25.511 1.00 74.69 282 ARG A N 1
ATOM 2271 C CA . ARG A 1 282 ? 13.833 -9.017 -24.335 1.00 74.69 282 ARG A CA 1
ATOM 2272 C C . ARG A 1 282 ? 14.447 -7.661 -24.637 1.00 74.69 282 ARG A C 1
ATOM 2274 O O . ARG A 1 282 ? 14.339 -6.794 -23.804 1.00 74.69 282 ARG A O 1
ATOM 2281 N N . ILE A 1 283 ? 15.019 -7.442 -25.819 1.00 88.00 283 ILE A N 1
ATOM 2282 C CA . ILE A 1 283 ? 15.787 -6.218 -26.101 1.00 88.00 283 ILE A CA 1
ATOM 2283 C C . ILE A 1 283 ? 15.003 -5.264 -27.013 1.00 88.00 283 ILE A C 1
ATOM 2285 O O . ILE A 1 283 ? 14.627 -5.640 -28.133 1.00 88.00 283 ILE A O 1
ATOM 2289 N N . ILE A 1 284 ? 14.806 -4.037 -26.526 1.00 89.50 284 ILE A N 1
ATOM 2290 C CA . ILE A 1 284 ? 14.211 -2.884 -27.209 1.00 89.50 284 ILE A CA 1
ATOM 2291 C C . ILE A 1 284 ? 15.335 -1.902 -27.549 1.00 89.50 284 ILE A C 1
ATOM 2293 O O . ILE A 1 284 ? 15.965 -1.345 -26.648 1.00 89.50 284 ILE A O 1
ATOM 2297 N N . ARG A 1 285 ? 15.602 -1.698 -28.841 1.00 91.56 285 ARG A N 1
ATOM 2298 C CA . ARG A 1 285 ? 16.667 -0.792 -29.297 1.00 91.56 285 ARG A CA 1
ATOM 2299 C C . ARG A 1 285 ? 16.327 0.677 -29.022 1.00 91.56 285 ARG A C 1
ATOM 2301 O O . ARG A 1 285 ? 15.147 0.981 -28.834 1.00 91.56 285 ARG A O 1
ATOM 2308 N N . PRO A 1 286 ? 17.317 1.585 -29.044 1.00 91.00 286 PRO A N 1
ATOM 2309 C CA . PRO A 1 286 ? 17.083 3.023 -28.989 1.00 91.00 286 PRO A CA 1
ATOM 2310 C C . PRO A 1 286 ? 16.010 3.463 -29.983 1.00 91.00 286 PRO A C 1
ATOM 2312 O O . PRO A 1 286 ? 16.037 3.063 -31.152 1.00 91.00 286 PRO A O 1
ATOM 2315 N N . HIS A 1 287 ? 15.064 4.270 -29.509 1.00 90.19 287 HIS A N 1
ATOM 2316 C CA . HIS A 1 287 ? 13.935 4.826 -30.270 1.00 90.19 287 HIS A CA 1
ATOM 2317 C C . HIS A 1 287 ? 12.992 3.780 -30.890 1.00 90.19 287 HIS A C 1
ATOM 2319 O O . HIS A 1 287 ? 12.147 4.107 -31.725 1.00 90.19 287 HIS A O 1
ATOM 2325 N N . GLU A 1 288 ? 13.109 2.507 -30.494 1.00 92.88 288 GLU A N 1
ATOM 2326 C CA . GLU A 1 288 ? 12.255 1.427 -30.980 1.00 92.88 288 GLU A CA 1
ATOM 2327 C C . GLU A 1 288 ? 10.946 1.351 -30.185 1.00 92.88 288 GLU A C 1
ATOM 2329 O O . GLU A 1 288 ? 10.921 1.443 -28.955 1.00 92.88 288 GLU A O 1
ATOM 2334 N N . THR A 1 289 ? 9.854 1.099 -30.907 1.00 91.06 289 THR A N 1
ATOM 2335 C CA . THR A 1 289 ? 8.536 0.814 -30.340 1.00 91.06 289 THR A CA 1
ATOM 2336 C C . THR A 1 289 ? 8.159 -0.647 -30.576 1.00 91.06 289 THR A C 1
ATOM 2338 O O . THR A 1 289 ? 8.182 -1.134 -31.707 1.00 91.06 289 THR A O 1
ATOM 2341 N N . ILE A 1 290 ? 7.758 -1.346 -29.514 1.00 91.19 290 ILE A N 1
ATOM 2342 C CA . ILE A 1 290 ? 7.340 -2.753 -29.537 1.00 91.19 290 ILE A CA 1
ATOM 2343 C C . ILE A 1 290 ? 5.944 -2.886 -28.928 1.00 91.19 290 ILE A C 1
ATOM 2345 O O . ILE A 1 290 ? 5.595 -2.192 -27.978 1.00 91.19 290 ILE A O 1
ATOM 2349 N N . ASN A 1 291 ? 5.142 -3.806 -29.466 1.00 90.94 291 ASN A N 1
ATOM 2350 C CA . ASN A 1 291 ? 3.819 -4.127 -28.938 1.00 90.94 291 ASN A CA 1
ATOM 2351 C C . ASN A 1 291 ? 3.824 -5.480 -28.225 1.00 90.94 291 ASN A C 1
ATOM 2353 O O . ASN A 1 291 ? 4.240 -6.491 -28.793 1.00 90.94 291 ASN A O 1
ATOM 2357 N N . TYR A 1 292 ? 3.278 -5.488 -27.016 1.00 90.75 292 TYR A N 1
ATOM 2358 C CA . TYR A 1 292 ? 2.967 -6.669 -26.229 1.00 90.75 292 TYR A CA 1
ATOM 2359 C C . TYR A 1 292 ? 1.459 -6.885 -26.249 1.00 90.75 292 TYR A C 1
ATOM 2361 O O . TYR A 1 292 ? 0.684 -5.948 -26.040 1.00 90.75 292 TYR A O 1
ATOM 2369 N N . LEU A 1 293 ? 1.041 -8.115 -26.531 1.00 91.31 293 LEU A N 1
ATOM 2370 C CA . LEU A 1 293 ? -0.367 -8.485 -26.584 1.00 91.31 293 LEU A CA 1
ATOM 2371 C C . LEU A 1 293 ? -0.718 -9.282 -25.337 1.00 91.31 293 LEU A C 1
ATOM 2373 O O . LEU A 1 293 ? -0.020 -10.230 -24.979 1.00 91.31 293 LEU A O 1
ATOM 2377 N N . PHE A 1 294 ? -1.815 -8.898 -24.706 1.00 91.88 294 PHE A N 1
ATOM 2378 C CA . PHE A 1 294 ? -2.403 -9.594 -23.580 1.00 91.88 294 PHE A CA 1
ATOM 2379 C C . PHE A 1 294 ? -3.886 -9.836 -23.848 1.00 91.88 294 PHE A C 1
ATOM 2381 O O . PHE A 1 294 ? -4.529 -9.134 -24.630 1.00 91.88 294 PHE A O 1
ATOM 2388 N N . SER A 1 295 ? -4.409 -10.846 -23.182 1.00 90.31 295 SER A N 1
ATOM 2389 C CA . SER A 1 295 ? -5.813 -11.199 -23.092 1.00 90.31 295 SER A CA 1
ATOM 2390 C C . SER A 1 295 ? -6.210 -11.115 -21.626 1.00 90.31 295 SER A C 1
ATOM 2392 O O . SER A 1 295 ? -5.406 -11.448 -20.756 1.00 90.31 295 SER A O 1
ATOM 2394 N N . MET A 1 296 ? -7.416 -10.636 -21.348 1.00 88.44 296 MET A N 1
ATOM 2395 C CA . MET A 1 296 ? -7.978 -10.638 -20.008 1.00 88.44 296 MET A CA 1
ATOM 2396 C C . MET A 1 296 ? -9.353 -11.291 -20.013 1.00 88.44 296 MET A C 1
ATOM 2398 O O . MET A 1 296 ? -10.237 -10.849 -20.746 1.00 88.44 296 MET A O 1
ATOM 2402 N N . GLU A 1 297 ? -9.523 -12.323 -19.193 1.00 83.50 297 GLU A N 1
ATOM 2403 C CA . GLU A 1 297 ? -10.812 -12.981 -18.972 1.00 83.50 297 GLU A CA 1
ATOM 2404 C C . GLU A 1 297 ? -11.558 -12.307 -17.815 1.00 83.50 297 GLU A C 1
ATOM 2406 O O . GLU A 1 297 ? -10.961 -11.923 -16.808 1.00 83.50 297 GLU A O 1
ATOM 2411 N N . LEU A 1 298 ? -12.865 -12.116 -17.974 1.00 71.62 298 LEU A N 1
ATOM 2412 C CA . LEU A 1 298 ? -13.681 -11.347 -17.038 1.00 71.62 298 LEU A CA 1
ATOM 2413 C C . LEU A 1 298 ? -14.556 -12.252 -16.180 1.00 71.62 298 LEU A C 1
ATOM 2415 O O . LEU A 1 298 ? -15.437 -12.935 -16.700 1.00 71.62 298 LEU A O 1
ATOM 2419 N N . GLU A 1 299 ? -14.377 -12.166 -14.862 1.00 67.50 299 GLU A N 1
ATOM 2420 C CA . GLU A 1 299 ? -15.124 -12.971 -13.885 1.00 67.50 299 GLU A CA 1
ATOM 2421 C C . GLU A 1 299 ? -16.209 -12.177 -13.126 1.00 67.50 299 GLU A C 1
ATOM 2423 O O . GLU A 1 299 ? -17.058 -12.775 -12.465 1.00 67.50 299 GLU A O 1
ATOM 2428 N N . SER A 1 300 ? -16.227 -10.838 -13.209 1.00 65.25 300 SER A N 1
ATOM 2429 C CA . SER A 1 300 ? -17.186 -9.987 -12.484 1.00 65.25 300 SER A CA 1
ATOM 2430 C C . SER A 1 300 ? -17.551 -8.690 -13.225 1.00 65.25 300 SER A C 1
ATOM 2432 O O . SER A 1 300 ? -16.809 -8.203 -14.078 1.00 65.25 300 SER A O 1
ATOM 2434 N N . SER A 1 301 ? -18.728 -8.126 -12.916 1.00 64.38 301 SER A N 1
ATOM 2435 C CA . SER A 1 301 ? -19.195 -6.828 -13.437 1.00 64.38 301 SER A CA 1
ATOM 2436 C C . SER A 1 301 ? -18.597 -5.651 -12.662 1.00 64.38 301 SER A C 1
ATOM 2438 O O . SER A 1 301 ? -18.484 -5.735 -11.441 1.00 64.38 301 SER A O 1
ATOM 2440 N N . GLY A 1 302 ? -18.344 -4.519 -13.326 1.00 67.69 302 GLY A N 1
ATOM 2441 C CA . GLY A 1 302 ? -17.958 -3.268 -12.662 1.00 67.69 302 GLY A CA 1
ATOM 2442 C C . GLY A 1 302 ? -16.928 -2.451 -13.439 1.00 67.69 302 GLY A C 1
ATOM 2443 O O . GLY A 1 302 ? -16.931 -2.420 -14.670 1.00 67.69 302 GLY A O 1
ATOM 2444 N N . LYS A 1 303 ? -16.040 -1.770 -12.714 1.00 67.44 303 LYS A N 1
ATOM 2445 C CA . LYS A 1 303 ? -14.796 -1.226 -13.264 1.00 67.44 303 LYS A CA 1
ATOM 2446 C C . LYS A 1 303 ? -13.660 -2.100 -12.769 1.00 67.44 303 LYS A C 1
ATOM 2448 O O . LYS A 1 303 ? -13.589 -2.389 -11.583 1.00 67.44 303 LYS A O 1
ATOM 2453 N N . VAL A 1 304 ? -12.777 -2.512 -13.669 1.00 70.25 304 VAL A N 1
ATOM 2454 C CA . VAL A 1 304 ? -11.570 -3.244 -13.284 1.00 70.25 304 VAL A CA 1
ATOM 2455 C C . VAL A 1 304 ? -10.360 -2.380 -13.583 1.00 70.25 304 VAL A C 1
ATOM 2457 O O . VAL A 1 304 ? -10.197 -1.856 -14.692 1.00 70.25 304 VAL A O 1
ATOM 2460 N N . TYR A 1 305 ? -9.524 -2.252 -12.558 1.00 73.19 305 TYR A N 1
ATOM 2461 C CA . TYR A 1 305 ? -8.238 -1.580 -12.595 1.00 73.19 305 TYR A CA 1
ATOM 2462 C C . TYR A 1 305 ? -7.151 -2.614 -12.335 1.00 73.19 305 TYR A C 1
ATOM 2464 O O . TYR A 1 305 ? -7.069 -3.204 -11.258 1.00 73.19 305 TYR A O 1
ATOM 2472 N N . HIS A 1 306 ? -6.321 -2.835 -13.343 1.00 75.62 306 HIS A N 1
ATOM 2473 C CA . HIS A 1 306 ? -5.175 -3.724 -13.266 1.00 75.62 306 HIS A CA 1
ATOM 2474 C C . HIS A 1 306 ? -3.945 -3.039 -13.837 1.00 75.62 306 HIS A C 1
ATOM 2476 O O . HIS A 1 306 ? -4.044 -2.076 -14.593 1.00 75.62 306 HIS A O 1
ATOM 2482 N N . GLU A 1 307 ? -2.775 -3.545 -13.487 1.00 77.00 307 GLU A N 1
ATOM 2483 C CA . GLU A 1 307 ? -1.505 -3.051 -13.993 1.00 77.00 307 GLU A CA 1
ATOM 2484 C C . GLU A 1 307 ? -0.689 -4.209 -14.559 1.00 77.00 307 GLU A C 1
ATOM 2486 O O . GLU A 1 307 ? -0.787 -5.361 -14.121 1.00 77.00 307 GLU A O 1
ATOM 2491 N N . ILE A 1 308 ? 0.102 -3.888 -15.576 1.00 81.56 308 ILE A N 1
ATOM 2492 C CA . ILE A 1 308 ? 1.104 -4.780 -16.143 1.00 81.56 308 ILE A CA 1
ATOM 2493 C C . ILE A 1 308 ? 2.458 -4.119 -15.923 1.00 81.56 308 ILE A C 1
ATOM 2495 O O . ILE A 1 308 ? 2.689 -2.992 -16.363 1.00 81.56 308 ILE A O 1
ATOM 2499 N N . TYR A 1 309 ? 3.339 -4.832 -15.240 1.00 80.94 309 TYR A N 1
ATOM 2500 C CA . TYR A 1 309 ? 4.661 -4.385 -14.845 1.00 80.94 309 TYR A CA 1
ATOM 2501 C C . TYR A 1 309 ? 5.717 -4.967 -15.778 1.00 80.94 309 TYR A C 1
ATOM 2503 O O . TYR A 1 309 ? 5.770 -6.178 -15.994 1.00 80.94 309 TYR A O 1
ATOM 2511 N N . PHE A 1 310 ? 6.580 -4.105 -16.302 1.00 81.69 310 PHE A N 1
ATOM 2512 C CA . PHE A 1 310 ? 7.715 -4.457 -17.144 1.00 81.69 310 PHE A CA 1
ATOM 2513 C C . PHE A 1 310 ? 8.992 -4.125 -16.387 1.00 81.69 310 PHE A C 1
ATOM 2515 O O . PHE A 1 310 ? 9.327 -2.955 -16.202 1.00 81.69 310 PHE A O 1
ATOM 2522 N N . TYR A 1 311 ? 9.695 -5.159 -15.944 1.00 78.69 311 TYR A N 1
ATOM 2523 C CA . TYR A 1 311 ? 10.968 -5.012 -15.256 1.00 78.69 311 TYR A CA 1
ATOM 2524 C C . TYR A 1 311 ? 12.092 -4.909 -16.271 1.00 78.69 311 TYR A C 1
ATOM 2526 O O . TYR A 1 311 ? 12.144 -5.703 -17.216 1.00 78.69 311 TYR A O 1
ATOM 2534 N N . THR A 1 312 ? 12.978 -3.940 -16.083 1.00 79.75 312 THR A N 1
ATOM 2535 C CA . THR A 1 312 ? 13.996 -3.581 -17.063 1.00 79.75 312 THR A CA 1
ATOM 2536 C C . THR A 1 312 ? 15.354 -3.350 -16.427 1.00 79.75 312 THR A C 1
ATOM 2538 O O . THR A 1 312 ? 15.451 -3.075 -15.236 1.00 79.75 312 THR A O 1
ATOM 2541 N N . ASN A 1 313 ? 16.400 -3.404 -17.246 1.00 76.44 313 ASN A N 1
ATOM 2542 C CA . ASN A 1 313 ? 17.764 -3.046 -16.850 1.00 76.44 313 ASN A CA 1
ATOM 2543 C C . ASN A 1 313 ? 18.024 -1.520 -16.840 1.00 76.44 313 ASN A C 1
ATOM 2545 O O . ASN A 1 313 ? 19.175 -1.094 -16.739 1.00 76.44 313 ASN A O 1
ATOM 2549 N N . SER A 1 314 ? 16.984 -0.695 -17.002 1.00 71.19 314 SER A N 1
ATOM 2550 C CA . SER A 1 314 ? 17.087 0.767 -16.978 1.00 71.19 314 SER A CA 1
ATOM 2551 C C . SER A 1 314 ? 17.307 1.287 -15.546 1.00 71.19 314 SER A C 1
ATOM 2553 O O . SER A 1 314 ? 16.861 0.642 -14.595 1.00 71.19 314 SER A O 1
ATOM 2555 N N . PRO A 1 315 ? 17.909 2.481 -15.352 1.00 61.47 315 PRO A N 1
ATOM 2556 C CA . PRO A 1 315 ? 17.996 3.127 -14.037 1.00 61.47 315 PRO A CA 1
ATOM 2557 C C . PRO A 1 315 ? 16.648 3.292 -13.317 1.00 61.47 315 PRO A C 1
ATOM 2559 O O . PRO A 1 315 ? 16.618 3.323 -12.089 1.00 61.47 315 PRO A O 1
ATOM 2562 N N . ALA A 1 316 ? 15.548 3.374 -14.072 1.00 67.12 316 ALA A N 1
ATOM 2563 C CA . ALA A 1 316 ? 14.186 3.193 -13.582 1.00 67.12 316 ALA A CA 1
ATOM 2564 C C . ALA A 1 316 ? 13.707 1.793 -14.014 1.00 67.12 316 ALA A C 1
ATOM 2566 O O . ALA A 1 316 ? 13.162 1.633 -15.111 1.00 67.12 316 ALA A O 1
ATOM 2567 N N . PRO A 1 317 ? 13.939 0.753 -13.196 1.00 65.06 317 PRO A N 1
ATOM 2568 C CA . PRO A 1 317 ? 13.860 -0.641 -13.630 1.00 65.06 317 PRO A CA 1
ATOM 2569 C C . PRO A 1 317 ? 12.424 -1.160 -13.744 1.00 65.06 317 PRO A C 1
ATOM 2571 O O . PRO A 1 317 ? 12.226 -2.355 -13.931 1.00 65.06 317 PRO A O 1
ATOM 2574 N N . LEU A 1 318 ? 11.411 -0.305 -13.614 1.00 70.81 318 LEU A N 1
ATOM 2575 C CA . LEU A 1 318 ? 10.011 -0.695 -13.671 1.00 70.81 318 LEU A CA 1
ATOM 2576 C C . LEU A 1 318 ? 9.222 0.299 -14.518 1.00 70.81 318 LEU A C 1
ATOM 2578 O O . LEU A 1 318 ? 9.147 1.480 -14.188 1.00 70.81 318 LEU A O 1
ATOM 2582 N N . ALA A 1 319 ? 8.615 -0.199 -15.590 1.00 76.12 319 ALA A N 1
ATOM 2583 C CA . ALA A 1 319 ? 7.619 0.524 -16.366 1.00 76.12 319 ALA A CA 1
ATOM 2584 C C . ALA A 1 319 ? 6.241 -0.117 -16.162 1.00 76.12 319 ALA A C 1
ATOM 2586 O O . ALA A 1 319 ? 6.127 -1.344 -16.124 1.00 76.12 319 ALA A O 1
ATOM 2587 N N . THR A 1 320 ? 5.195 0.703 -16.055 1.00 77.62 320 THR A N 1
ATOM 2588 C CA . THR A 1 320 ? 3.853 0.238 -15.677 1.00 77.62 320 THR A CA 1
ATOM 2589 C C . THR A 1 320 ? 2.811 0.651 -16.698 1.00 77.62 320 THR A C 1
ATOM 2591 O O . THR A 1 320 ? 2.644 1.827 -17.000 1.00 77.62 320 THR A O 1
ATOM 2594 N N . ALA A 1 321 ? 2.047 -0.328 -17.165 1.00 80.00 321 ALA A N 1
ATOM 2595 C CA . ALA A 1 321 ? 0.933 -0.141 -18.072 1.00 80.00 321 ALA A CA 1
ATOM 2596 C C . ALA A 1 321 ? -0.396 -0.325 -17.322 1.00 80.00 321 ALA A C 1
ATOM 2598 O O . ALA A 1 321 ? -0.774 -1.445 -16.975 1.00 80.00 321 ALA A O 1
ATOM 2599 N N . ALA A 1 322 ? -1.117 0.776 -17.090 1.00 80.12 322 ALA A N 1
ATOM 2600 C CA . ALA A 1 322 ? -2.418 0.753 -16.425 1.00 80.12 322 ALA A CA 1
ATOM 2601 C C . ALA A 1 322 ? -3.534 0.282 -17.376 1.00 80.12 322 ALA A C 1
ATOM 2603 O O . ALA A 1 322 ? -3.838 0.919 -18.388 1.00 80.12 322 ALA A O 1
ATOM 2604 N N . VAL A 1 323 ? -4.185 -0.821 -17.020 1.00 78.44 323 VAL A N 1
ATOM 2605 C CA . VAL A 1 323 ? -5.325 -1.419 -17.715 1.00 78.44 323 VAL A CA 1
ATOM 2606 C C . VAL A 1 323 ? -6.604 -1.010 -16.991 1.00 78.44 323 VAL A C 1
ATOM 2608 O O . VAL A 1 323 ? -6.851 -1.404 -15.854 1.00 78.44 323 VAL A O 1
ATOM 2611 N N . LYS A 1 324 ? -7.428 -0.203 -17.664 1.00 80.12 324 LYS A N 1
ATOM 2612 C CA . LYS A 1 324 ? -8.715 0.280 -17.148 1.00 80.12 324 LYS A CA 1
ATOM 2613 C C . LYS A 1 324 ? -9.825 -0.170 -18.079 1.00 80.12 324 LYS A C 1
ATOM 2615 O O . LYS A 1 324 ? -9.844 0.247 -19.238 1.00 80.12 324 LYS A O 1
ATOM 2620 N N . VAL A 1 325 ? -10.744 -0.993 -17.586 1.00 73.69 325 VAL A N 1
ATOM 2621 C CA . VAL A 1 325 ? -11.860 -1.503 -18.390 1.00 73.69 325 VAL A CA 1
ATOM 2622 C C . VAL A 1 325 ? -13.177 -1.317 -17.642 1.00 73.69 325 VAL A C 1
ATOM 2624 O O . VAL A 1 325 ? -13.253 -1.503 -16.429 1.00 73.69 325 VAL A O 1
ATOM 2627 N N . PHE A 1 326 ? -14.203 -0.904 -18.385 1.00 71.38 326 PHE A N 1
ATOM 2628 C CA . PHE A 1 326 ? -15.564 -0.707 -17.895 1.00 71.38 326 PHE A CA 1
ATOM 2629 C C . PHE A 1 326 ? -16.452 -1.818 -18.452 1.00 71.38 326 PHE A C 1
ATOM 2631 O O . PHE A 1 326 ? -16.391 -2.099 -19.653 1.00 71.38 326 PHE A O 1
ATOM 2638 N N . PHE A 1 327 ? -17.291 -2.406 -17.604 1.00 71.00 327 PHE A N 1
ATOM 2639 C CA . PHE A 1 327 ? -18.192 -3.490 -17.991 1.00 71.00 327 PHE A CA 1
ATOM 2640 C C . PHE A 1 327 ? -19.645 -3.112 -17.758 1.00 71.00 327 PHE A C 1
ATOM 2642 O O . PHE A 1 327 ? -19.979 -2.405 -16.806 1.00 71.00 327 PHE A O 1
ATOM 2649 N N . GLU A 1 328 ? -20.498 -3.635 -18.626 1.00 61.34 328 GLU A N 1
ATOM 2650 C CA . GLU A 1 328 ? -21.950 -3.609 -18.481 1.00 61.34 328 GLU A CA 1
ATOM 2651 C C . GLU A 1 328 ? -22.433 -5.051 -18.258 1.00 61.34 328 GLU A C 1
ATOM 2653 O O . GLU A 1 328 ? -21.749 -5.998 -18.659 1.00 61.34 328 GLU A O 1
ATOM 2658 N N . GLN A 1 329 ? -23.566 -5.210 -17.565 1.00 58.19 329 GLN A N 1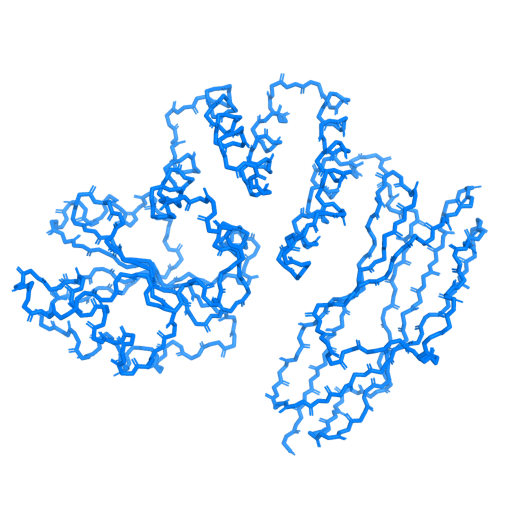
ATOM 2659 C CA . GLN A 1 329 ? -24.173 -6.523 -17.304 1.00 58.19 329 GLN A CA 1
ATOM 2660 C C . GLN A 1 329 ? -24.604 -7.240 -18.585 1.00 58.19 329 GLN A C 1
ATOM 2662 O O . GLN A 1 329 ? -25.090 -6.563 -19.524 1.00 58.19 329 GLN A O 1
#

Sequence (329 aa):
MNVLRNEVSFKHIKEEASLNGSGYCIVLVDDDYDIQYYKSKIIDKNEGNPCLWNFVNVDRPENYWYKWLLGTWKSPFTIIFDNDGQIENIVFGTSEYACKSIESAISSRGKGIIYKNFGFARNSDIPDCIENADEFIYNHLQLISDTACTYCEKYLKADSLAHISGYPFSSYLKLCYGRHIFSKNSIAKMACGFIDKYIGATYSKITYSSLIQRVSEDFLTENSQTLIDTKVRIAKKHYRIGDEVPITVTITNNGEDDISIEKIETTCSCIKMVPENRNYRRIIRPHETINYLFSMELESSGKVYHEIYFYTNSPAPLATAAVKVFFEQ

Organism: NCBI:txid2840873

Foldseek 3Di:
DEAEAEPDALVVQLVVLLVVQAKEKEKEDEPPDDPVVLCVLAVVVQVVQYYYYYYYHCVDPVNVLVCLLLQAPDDTWMFIAHSNGATQAIAHDRDPVSNQQNNCSRDPVNPGDHPHHHCSVVGHLQDVLVVCSRVLSSLVSCLVPDPPDALVVSLVSLVVSCVNRVGLSSLLSNLVSVPVPDDLVVSLVSLVVSCVSPVPDPTDCLRCVVVNLVSCVVRPPPPDDPQKDKDKDWPDQEDEAFDKTKIKIKIFRQDQAKKFQPDKDKSDPQKAWPPHPDPDPGIAHHGRIDITIIIGHGDDAAKDWMKMWTAIPDSSRIDIDIDIHHYDD

Mean predicted aligned error: 9.96 Å

Solvent-accessible surface area (backbone atoms only — not comparable to full-atom values): 18072 Å² total; per-residue (Å²): 103,66,43,86,45,69,71,65,52,73,57,56,52,48,52,51,22,45,77,68,68,23,27,34,33,44,36,37,32,46,90,86,56,63,63,66,60,50,38,66,61,42,51,63,75,37,56,90,40,48,31,40,39,30,41,33,54,43,70,42,82,93,36,35,61,54,29,45,68,54,25,28,88,75,64,40,34,36,44,31,27,42,42,90,61,49,72,67,37,39,32,40,53,77,48,74,66,34,35,47,28,50,51,30,67,59,32,95,74,66,81,56,74,73,50,71,39,36,58,32,79,86,57,27,53,64,58,78,87,50,81,53,57,57,60,54,51,48,54,50,54,48,61,73,56,50,81,84,61,52,54,67,56,49,20,54,54,23,45,51,48,19,67,75,61,69,40,69,52,33,47,48,49,22,51,67,28,34,61,80,75,48,55,70,70,59,43,30,53,51,45,50,54,49,40,71,58,55,78,77,42,92,60,54,60,63,48,46,49,60,50,48,42,47,45,36,61,76,52,50,35,94,85,39,76,60,40,58,48,63,45,66,46,61,87,63,76,65,48,46,72,72,42,76,44,56,35,38,40,37,40,32,27,75,33,91,55,75,40,36,50,78,47,77,48,58,58,42,90,49,50,42,58,58,70,73,90,60,83,68,84,35,72,38,46,51,67,33,72,50,77,45,40,30,39,29,58,42,91,70,82,46,74,51,80,43,42,35,40,39,31,34,78,45,95,56,38,60,44,70,36,70,45,76,49,43,43,48,132

pLDDT: mean 83.78, std 10.48, range [43.19, 97.25]